Protein AF-A0A9N9QX89-F1 (afdb_monomer)

Radius of gyration: 41.99 Å; Cα contacts (8 Å, |Δi|>4): 579; chains: 1; bounding box: 88×33×179 Å

Foldseek 3Di:
DDDDDDDDDDPPPPPPPPPPPPPQDKDKPPPPDLVDAAEWEDALPDFWWRDKIFIDQFPAWPDKDKPDFPDDDQWDWDDDPRITTIGGDPCSNCCLVGDLDQWMKIKIWTQGHVGDITIYIYIYGHDWDQPWAKAWPPHLEFEFADADFAAFFRWRADPVRWTKIFDRINFFDAKDKDWPDDDQKDKDWDPPDPDPRMTTIIITTHHTRGFFPDKDKTKMKIWTDGDNPDDIHIDMGMYTYHYPPPDHDPPDFAWPDPDWDWDQDPVRDTHTPDDTATPVGDDPPDDDDDDDDPDPPPDD

Nearest PDB structures (foldseek):
  5tfm-assembly1_A  TM=6.405E-01  e=2.019E-09  Homo sapiens
  4zpm-assembly1_A  TM=5.886E-01  e=6.738E-09  Mus musculus
  5szp-assembly1_B  TM=5.553E-01  e=5.464E-09  Mus musculus
  5dzv-assembly1_B  TM=5.341E-01  e=7.508E-08  Mus musculus
  5i8d-assembly1_A  TM=6.002E-01  e=7.534E-07  Mus musculus

Organism: NCBI:txid40085

Solvent-accessible surface area (backbone atoms only — not comparable to full-atom values): 18356 Å² total; per-residue (Å²): 133,87,88,83,84,84,78,88,78,83,81,79,80,78,78,78,79,75,71,78,85,76,72,66,49,64,42,42,62,94,58,87,53,58,90,49,68,44,84,45,75,45,51,60,85,59,81,45,79,78,40,79,31,50,43,43,46,60,78,46,78,73,47,77,47,61,66,91,52,85,75,56,77,35,65,44,78,48,78,56,92,54,30,44,35,33,23,48,40,89,54,32,84,46,40,46,79,60,46,77,71,53,64,48,44,42,36,38,31,31,36,19,42,88,78,47,70,54,51,40,35,35,41,36,35,44,41,61,58,78,80,60,61,40,37,55,44,96,49,52,63,46,82,43,79,41,71,45,62,38,53,54,66,38,70,71,42,46,102,87,51,61,50,36,35,38,34,48,45,66,52,64,75,50,54,50,50,45,67,80,68,67,84,54,53,48,57,40,69,35,85,80,55,82,53,84,54,44,43,35,43,42,38,25,28,63,40,71,39,65,69,53,96,57,70,48,70,39,46,35,36,39,27,54,42,65,76,67,82,59,79,76,37,68,32,70,32,40,41,36,41,33,50,66,75,85,55,76,75,77,80,80,88,44,64,60,58,97,72,82,59,65,49,78,44,98,85,77,42,81,44,61,79,57,84,92,48,34,69,91,49,87,58,98,86,72,78,89,78,89,78,81,79,82,80,83,77,86,78,133

Mean predicted aligned error: 12.38 Å

pLDDT: mean 85.82, std 17.48, range [35.06, 98.5]

Structure (mmCIF, N/CA/C/O backbone):
data_AF-A0A9N9QX89-F1
#
_entry.id   AF-A0A9N9QX89-F1
#
loop_
_atom_site.group_PDB
_atom_site.id
_atom_site.type_symbol
_atom_site.label_atom_id
_atom_site.label_alt_id
_atom_site.label_comp_id
_atom_site.label_asym_id
_atom_site.label_entity_id
_atom_site.label_seq_id
_atom_site.pdbx_PDB_ins_code
_atom_site.Cartn_x
_atom_site.Cartn_y
_atom_site.Cartn_z
_atom_site.occupancy
_atom_site.B_iso_or_equiv
_atom_site.auth_seq_id
_atom_site.auth_comp_id
_atom_site.auth_asym_id
_atom_site.auth_atom_id
_atom_site.pdbx_PDB_model_num
ATOM 1 N N . MET A 1 1 ? 12.652 -7.980 -109.163 1.00 39.44 1 MET A N 1
ATOM 2 C CA . MET A 1 1 ? 14.025 -7.620 -108.746 1.00 39.44 1 MET A CA 1
ATOM 3 C C . MET A 1 1 ? 13.925 -6.625 -107.602 1.00 39.44 1 MET A C 1
ATOM 5 O O . MET A 1 1 ? 13.142 -5.703 -107.747 1.00 39.44 1 MET A O 1
ATOM 9 N N . MET A 1 2 ? 14.693 -6.854 -106.522 1.00 41.06 2 MET A N 1
ATOM 10 C CA . MET A 1 2 ? 14.933 -5.972 -105.355 1.00 41.06 2 MET A CA 1
ATOM 11 C C . MET A 1 2 ? 13.676 -5.550 -104.558 1.00 41.06 2 MET A C 1
ATOM 13 O O . MET A 1 2 ? 12.880 -4.762 -105.030 1.00 41.06 2 MET A O 1
ATOM 17 N N . GLY A 1 3 ? 13.382 -6.016 -103.342 1.00 43.06 3 GLY A N 1
ATOM 18 C CA . GLY A 1 3 ? 14.212 -6.656 -102.326 1.00 43.06 3 GLY A CA 1
ATOM 19 C C . GLY A 1 3 ? 14.793 -5.627 -101.357 1.00 43.06 3 GLY A C 1
ATOM 20 O O . GLY A 1 3 ? 15.982 -5.350 -101.443 1.00 43.06 3 GLY A O 1
ATOM 21 N N . THR A 1 4 ? 13.994 -5.122 -100.409 1.00 44.06 4 THR A N 1
ATOM 22 C CA . THR A 1 4 ? 14.533 -4.365 -99.267 1.00 44.06 4 THR A CA 1
ATOM 23 C C . THR A 1 4 ? 13.774 -4.707 -97.990 1.00 44.06 4 THR A C 1
ATOM 25 O O . THR A 1 4 ? 12.595 -4.408 -97.826 1.00 44.06 4 THR A O 1
ATOM 28 N N . ARG A 1 5 ? 14.483 -5.412 -97.106 1.00 44.19 5 ARG A N 1
ATOM 29 C CA . ARG A 1 5 ? 14.069 -5.820 -95.765 1.00 44.19 5 ARG A CA 1
ATOM 30 C C . ARG A 1 5 ? 14.279 -4.647 -94.806 1.00 44.19 5 ARG A C 1
ATOM 32 O O . ARG A 1 5 ? 15.412 -4.187 -94.689 1.00 44.19 5 ARG A O 1
ATOM 39 N N . TYR A 1 6 ? 13.255 -4.231 -94.067 1.00 45.16 6 TYR A N 1
ATOM 40 C CA . TYR A 1 6 ? 13.457 -3.404 -92.875 1.00 45.16 6 TYR A CA 1
ATOM 41 C C . TYR A 1 6 ? 13.674 -4.323 -91.675 1.00 45.16 6 TYR A C 1
ATOM 43 O O . TYR A 1 6 ? 12.802 -5.100 -91.289 1.00 45.16 6 TYR A O 1
ATOM 51 N N . LYS A 1 7 ? 14.902 -4.292 -91.153 1.00 44.22 7 LYS A N 1
ATOM 52 C CA . LYS A 1 7 ? 15.306 -5.012 -89.951 1.00 44.22 7 LYS A CA 1
ATOM 53 C C . LYS A 1 7 ? 14.760 -4.301 -88.715 1.00 44.22 7 LYS A C 1
ATOM 55 O O . LYS A 1 7 ? 14.901 -3.094 -88.559 1.00 44.22 7 LYS A O 1
ATOM 60 N N . CYS A 1 8 ? 14.196 -5.134 -87.854 1.00 46.03 8 CYS A N 1
ATOM 61 C CA . CYS A 1 8 ? 13.892 -4.918 -86.453 1.00 46.03 8 CYS A CA 1
ATOM 62 C C . CYS A 1 8 ? 15.098 -4.324 -85.700 1.00 46.03 8 CYS A C 1
ATOM 64 O O . CYS A 1 8 ? 16.198 -4.874 -85.780 1.00 46.03 8 CYS A O 1
ATOM 66 N N . LEU A 1 9 ? 14.881 -3.241 -84.953 1.00 39.06 9 LEU A N 1
ATOM 67 C CA . LEU A 1 9 ? 15.774 -2.802 -83.882 1.00 39.06 9 LEU A CA 1
ATOM 68 C C . LEU A 1 9 ? 14.902 -2.247 -82.749 1.00 39.06 9 LEU A C 1
ATOM 70 O O . LEU A 1 9 ? 14.649 -1.052 -82.645 1.00 39.06 9 LEU A O 1
ATOM 74 N N . VAL A 1 10 ? 14.351 -3.163 -81.952 1.00 42.22 10 VAL A N 1
ATOM 75 C CA . VAL A 1 10 ? 13.709 -2.840 -80.676 1.00 42.22 10 VAL A CA 1
ATOM 76 C C . VAL A 1 10 ? 14.828 -2.760 -79.646 1.00 42.22 10 VAL A C 1
ATOM 78 O O . VAL A 1 10 ? 15.330 -3.779 -79.176 1.00 42.22 10 VAL A O 1
ATOM 81 N N . THR A 1 11 ? 15.258 -1.544 -79.333 1.00 43.66 11 THR A N 1
ATOM 82 C CA . THR A 1 11 ? 16.169 -1.284 -78.219 1.00 43.66 11 THR A CA 1
ATOM 83 C C . THR A 1 11 ? 15.352 -1.348 -76.932 1.00 43.66 11 THR A C 1
ATOM 85 O O . THR A 1 11 ? 14.679 -0.389 -76.564 1.00 43.66 11 THR A O 1
ATOM 88 N N . VAL A 1 12 ? 15.366 -2.502 -76.263 1.00 44.09 12 VAL A N 1
ATOM 89 C CA . VAL A 1 12 ? 14.855 -2.641 -74.894 1.00 44.09 12 VAL A CA 1
ATOM 90 C C . VAL A 1 12 ? 15.854 -1.949 -73.971 1.00 44.09 12 VAL A C 1
ATOM 92 O O . VAL A 1 12 ? 16.925 -2.481 -73.687 1.00 44.09 12 VAL A O 1
ATOM 95 N N . PHE A 1 13 ? 15.528 -0.733 -73.539 1.00 42.47 13 PHE A N 1
ATOM 96 C CA . PHE A 1 13 ? 16.265 -0.041 -72.488 1.00 42.47 13 PHE A CA 1
ATOM 97 C C . PHE A 1 13 ? 15.816 -0.639 -71.149 1.00 42.47 13 PHE A C 1
ATOM 99 O O . PHE A 1 13 ? 14.784 -0.265 -70.594 1.00 42.47 13 PHE A O 1
ATOM 106 N N . LEU A 1 14 ? 16.551 -1.645 -70.674 1.00 43.59 14 LEU A N 1
ATOM 107 C CA . LEU A 1 14 ? 16.368 -2.222 -69.347 1.00 43.59 14 LEU A CA 1
ATOM 108 C C . LEU A 1 14 ? 16.909 -1.206 -68.328 1.00 43.59 14 LEU A C 1
ATOM 110 O O . LEU A 1 14 ? 18.103 -1.177 -68.036 1.00 43.59 14 LEU A O 1
ATOM 114 N N . ILE A 1 15 ? 16.045 -0.319 -67.832 1.00 43.53 15 ILE A N 1
ATOM 115 C CA . ILE A 1 15 ? 16.370 0.522 -66.677 1.00 43.53 15 ILE A CA 1
ATOM 116 C C . ILE A 1 15 ? 16.327 -0.398 -65.455 1.00 43.53 15 ILE A C 1
ATOM 118 O O . ILE A 1 15 ? 15.273 -0.628 -64.867 1.00 43.53 15 ILE A O 1
ATOM 122 N N . LEU A 1 16 ? 17.485 -0.954 -65.094 1.00 43.94 16 LEU A N 1
ATOM 123 C CA . LEU A 1 16 ? 17.744 -1.403 -63.731 1.00 43.94 16 LEU A CA 1
ATOM 124 C C . LEU A 1 16 ? 17.663 -0.162 -62.836 1.00 43.94 16 LEU A C 1
ATOM 126 O O . LEU A 1 16 ? 18.632 0.581 -62.691 1.00 43.94 16 LEU A O 1
ATOM 130 N N . LEU A 1 17 ? 16.486 0.075 -62.257 1.00 42.06 17 LEU A N 1
ATOM 131 C CA . LEU A 1 17 ? 16.335 0.898 -61.064 1.00 42.06 17 LEU A CA 1
ATOM 132 C C . LEU A 1 17 ? 16.988 0.135 -59.906 1.00 42.06 17 LEU A C 1
ATOM 134 O O . LEU A 1 17 ? 16.316 -0.476 -59.084 1.00 42.06 17 LEU A O 1
ATOM 138 N N . ALA A 1 18 ? 18.319 0.136 -59.865 1.00 46.38 18 ALA A N 1
ATOM 139 C CA . ALA A 1 18 ? 19.018 0.016 -58.601 1.00 46.38 18 ALA A CA 1
ATOM 140 C C . ALA A 1 18 ? 18.798 1.354 -57.893 1.00 46.38 18 ALA A C 1
ATOM 142 O O . ALA A 1 18 ? 19.543 2.310 -58.105 1.00 46.38 18 ALA A O 1
ATOM 143 N N . SER A 1 19 ? 17.711 1.458 -57.130 1.00 40.88 19 SER A N 1
ATOM 144 C CA . SER A 1 19 ? 17.608 2.476 -56.094 1.00 40.88 19 SER A CA 1
ATOM 145 C C . SER A 1 19 ? 18.788 2.247 -55.153 1.00 40.88 19 SER A C 1
ATOM 147 O O . SER A 1 19 ? 18.874 1.165 -54.568 1.00 40.88 19 SER A O 1
ATOM 149 N N . PRO A 1 20 ? 19.734 3.189 -55.021 1.00 45.22 20 PRO A N 1
ATOM 150 C CA . PRO A 1 20 ? 20.684 3.089 -53.940 1.00 45.22 20 PRO A CA 1
ATOM 151 C C . PRO A 1 20 ? 19.859 3.315 -52.672 1.00 45.22 20 PRO A C 1
ATOM 153 O O . PRO A 1 20 ? 19.409 4.432 -52.415 1.00 45.22 20 PRO A O 1
ATOM 156 N N . GLU A 1 21 ? 19.596 2.249 -51.915 1.00 43.56 21 GLU A N 1
ATOM 157 C CA . GLU A 1 21 ? 19.162 2.349 -50.521 1.00 43.56 21 GLU A CA 1
ATOM 158 C C . GLU A 1 21 ? 20.325 2.937 -49.727 1.00 43.56 21 GLU A C 1
ATOM 160 O O . GLU A 1 21 ? 21.073 2.271 -49.020 1.00 43.56 21 GLU A O 1
ATOM 165 N N . ILE A 1 22 ? 20.529 4.232 -49.916 1.00 45.59 22 ILE A N 1
ATOM 166 C CA . ILE A 1 22 ? 21.329 5.045 -49.034 1.00 45.59 22 ILE A CA 1
ATOM 167 C C . ILE A 1 22 ? 20.390 5.423 -47.893 1.00 45.59 22 ILE A C 1
ATOM 169 O O . ILE A 1 22 ? 19.822 6.512 -47.846 1.00 45.59 22 ILE A O 1
ATOM 173 N N . SER A 1 23 ? 20.174 4.470 -46.993 1.00 49.12 23 SER A N 1
ATOM 174 C CA . SER A 1 23 ? 19.685 4.798 -45.666 1.00 49.12 23 SER A CA 1
ATOM 175 C C . SER A 1 23 ? 20.878 5.289 -44.849 1.00 49.12 23 SER A C 1
ATOM 177 O O . SER A 1 23 ? 21.746 4.520 -44.446 1.00 49.12 23 SER A O 1
ATOM 179 N N . HIS A 1 24 ? 20.987 6.607 -44.688 1.00 60.00 24 HIS A N 1
ATOM 180 C CA . HIS A 1 24 ? 22.002 7.262 -43.849 1.00 60.00 24 HIS A CA 1
ATOM 181 C C . HIS A 1 24 ? 21.447 7.638 -42.462 1.00 60.00 24 HIS A C 1
ATOM 183 O O . HIS A 1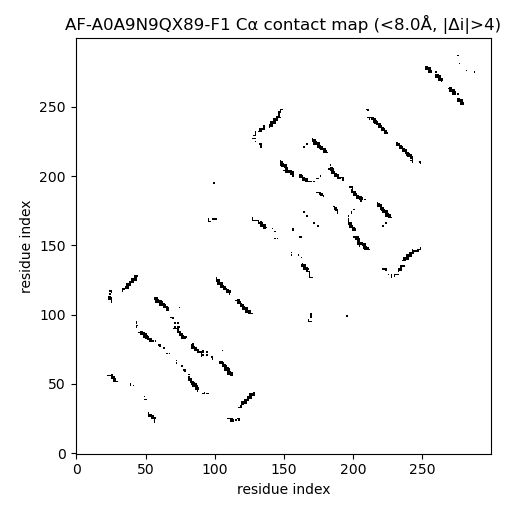 24 ? 21.923 8.579 -41.826 1.00 60.00 24 HIS A O 1
ATOM 189 N N . GLY A 1 25 ? 20.408 6.938 -42.001 1.00 78.88 25 GLY A N 1
ATOM 190 C CA . GLY A 1 25 ? 19.787 7.154 -40.695 1.00 78.88 25 GLY A CA 1
ATOM 191 C C . GLY A 1 25 ? 19.783 5.881 -39.860 1.00 78.88 25 GLY A C 1
ATOM 192 O O . GLY A 1 25 ? 19.844 4.785 -40.411 1.00 78.88 25 GLY A O 1
ATOM 193 N N . CYS A 1 26 ? 19.705 6.026 -38.534 1.00 91.44 26 CYS A N 1
ATOM 194 C CA . CYS A 1 26 ? 19.426 4.889 -37.663 1.00 91.44 26 CYS A CA 1
ATOM 195 C C . CYS A 1 26 ? 18.105 4.237 -38.087 1.00 91.44 26 CYS A C 1
ATOM 197 O O . CYS A 1 26 ? 17.102 4.924 -38.294 1.00 91.44 26 CYS A O 1
ATOM 199 N N . GLU A 1 27 ? 18.099 2.914 -38.146 1.00 94.31 27 GLU A N 1
ATOM 200 C CA . GLU A 1 27 ? 16.923 2.104 -38.424 1.00 94.31 27 GLU A CA 1
ATOM 201 C C . GLU A 1 27 ? 16.734 1.087 -37.301 1.00 94.31 27 GLU A C 1
ATOM 203 O O . GLU A 1 27 ? 17.688 0.499 -36.787 1.00 94.31 27 GLU A O 1
ATOM 208 N N . MET A 1 28 ? 15.481 0.901 -36.902 1.00 95.62 28 MET A N 1
ATOM 209 C CA . MET A 1 28 ? 15.090 -0.059 -35.884 1.00 95.62 28 MET A CA 1
ATOM 210 C C . MET A 1 28 ? 13.761 -0.680 -36.292 1.00 95.62 28 MET A C 1
ATOM 212 O O . MET A 1 28 ? 12.850 0.010 -36.752 1.00 95.62 28 MET A O 1
ATOM 216 N N . GLU A 1 29 ? 13.651 -1.991 -36.123 1.00 95.69 29 GLU A N 1
ATOM 217 C CA . GLU A 1 29 ? 12.441 -2.747 -36.416 1.00 95.69 29 GLU A CA 1
ATOM 218 C C . GLU A 1 29 ? 11.209 -2.144 -35.730 1.00 95.69 29 GLU A C 1
ATOM 220 O O . GLU A 1 29 ? 11.210 -1.869 -34.530 1.00 95.69 29 GLU A O 1
ATOM 225 N N . GLY A 1 30 ? 10.143 -1.936 -36.505 1.00 91.56 30 GLY A N 1
ATOM 226 C CA . GLY A 1 30 ? 8.894 -1.356 -36.010 1.00 91.56 30 GLY A CA 1
ATOM 227 C C . GLY A 1 30 ? 8.930 0.159 -35.773 1.00 91.56 30 GLY A C 1
ATOM 228 O O . GLY A 1 30 ? 7.884 0.736 -35.490 1.00 91.56 30 GLY A O 1
ATOM 229 N N . VAL A 1 31 ? 10.078 0.826 -35.944 1.00 92.88 31 VAL A N 1
ATOM 230 C CA . VAL A 1 31 ? 10.218 2.277 -35.753 1.00 92.88 31 VAL A CA 1
ATOM 231 C C . VAL A 1 31 ? 10.231 2.980 -37.104 1.00 92.88 31 VAL A C 1
ATOM 233 O O . VAL A 1 31 ? 11.238 3.019 -37.806 1.00 92.88 31 VAL A O 1
ATOM 236 N N . ILE A 1 32 ? 9.093 3.573 -37.461 1.00 85.69 32 ILE A N 1
ATOM 237 C CA . ILE A 1 32 ? 8.953 4.367 -38.694 1.00 85.69 32 ILE A CA 1
ATOM 238 C C . ILE A 1 32 ? 9.262 5.846 -38.419 1.00 85.69 32 ILE A C 1
ATOM 240 O O . ILE A 1 32 ? 9.846 6.539 -39.249 1.00 85.69 32 ILE A O 1
ATOM 244 N N . PHE A 1 33 ? 8.898 6.331 -37.229 1.00 87.06 33 PHE A N 1
ATOM 245 C CA . PHE A 1 33 ? 9.012 7.733 -36.842 1.00 87.06 33 PHE A CA 1
ATOM 246 C C . PHE A 1 33 ? 9.743 7.860 -35.507 1.00 87.06 33 PHE A C 1
ATOM 248 O O . PHE A 1 33 ? 9.155 7.699 -34.443 1.00 87.06 33 PHE A O 1
ATOM 255 N N . TRP A 1 34 ? 11.020 8.223 -35.571 1.00 89.00 34 TRP A N 1
ATOM 256 C CA . TRP A 1 34 ? 11.895 8.366 -34.403 1.00 89.00 34 TRP A CA 1
ATOM 257 C C . TRP A 1 34 ? 11.462 9.463 -33.419 1.00 89.00 34 TRP A C 1
ATOM 259 O O . TRP A 1 34 ? 11.910 9.489 -32.282 1.00 89.00 34 TRP A O 1
ATOM 269 N N . HIS A 1 35 ? 10.591 10.385 -33.836 1.00 84.81 35 HIS A N 1
ATOM 270 C CA . HIS A 1 35 ? 10.090 11.466 -32.978 1.00 84.81 35 HIS A CA 1
ATOM 271 C C . HIS A 1 35 ? 8.877 11.056 -32.133 1.00 84.81 35 HIS A C 1
ATOM 273 O O . HIS A 1 35 ? 8.476 11.816 -31.253 1.00 84.81 35 HIS A O 1
ATOM 279 N N . PHE A 1 36 ? 8.292 9.881 -32.390 1.00 89.94 36 PHE A N 1
ATOM 280 C CA . PHE A 1 36 ? 7.217 9.336 -31.571 1.00 89.94 36 PHE A CA 1
ATOM 281 C C . PHE A 1 36 ? 7.758 8.307 -30.592 1.00 89.94 36 PHE A C 1
ATOM 283 O O . PHE A 1 36 ? 8.624 7.491 -30.921 1.00 89.94 36 PHE A O 1
ATOM 290 N N . TRP A 1 37 ? 7.216 8.345 -29.381 1.00 93.06 37 TRP A N 1
ATOM 291 C CA . TRP A 1 37 ? 7.496 7.317 -28.401 1.00 93.06 37 TRP A CA 1
ATOM 292 C C . TRP A 1 37 ? 6.906 5.974 -28.840 1.00 93.06 37 TRP A C 1
ATOM 294 O O . TRP A 1 37 ? 6.018 5.902 -29.689 1.00 93.06 37 TRP A O 1
ATOM 304 N N . GLN A 1 38 ? 7.442 4.907 -28.265 1.00 96.25 38 GLN A N 1
ATOM 305 C CA . GLN A 1 38 ? 6.968 3.545 -28.443 1.00 96.25 38 GLN A CA 1
ATOM 306 C C . GLN A 1 38 ? 6.325 3.087 -27.138 1.00 96.25 38 GLN A C 1
ATOM 308 O O . GLN A 1 38 ? 6.982 3.109 -26.096 1.00 96.25 38 GLN A O 1
ATOM 313 N N . ASP A 1 39 ? 5.065 2.672 -27.198 1.00 96.19 39 ASP A N 1
ATOM 314 C CA . ASP A 1 39 ? 4.343 2.163 -26.035 1.00 96.19 39 ASP A CA 1
ATOM 315 C C . ASP A 1 39 ? 4.578 0.658 -25.874 1.00 96.19 39 ASP A C 1
ATOM 317 O O . ASP A 1 39 ? 4.468 -0.122 -26.825 1.00 96.19 39 ASP A O 1
ATOM 321 N N . VAL A 1 40 ? 4.908 0.248 -24.654 1.00 96.56 40 VAL A N 1
ATOM 322 C CA . VAL A 1 40 ? 5.081 -1.152 -24.257 1.00 96.56 40 VAL A CA 1
ATOM 323 C C . VAL A 1 40 ? 4.400 -1.343 -22.910 1.00 96.56 40 VAL A C 1
ATOM 325 O O . VAL A 1 40 ? 4.336 -0.412 -22.117 1.00 96.56 40 VAL A O 1
ATOM 328 N N . SER A 1 41 ? 3.883 -2.535 -22.634 1.00 97.62 41 SER A N 1
ATOM 329 C CA . SER A 1 41 ? 3.224 -2.830 -21.364 1.00 97.62 41 SER A CA 1
ATOM 330 C C . SER A 1 41 ? 3.752 -4.134 -20.782 1.00 97.62 41 SER A C 1
ATOM 332 O O . SER A 1 41 ? 3.955 -5.103 -21.516 1.00 97.62 41 SER A O 1
ATOM 334 N N . ILE A 1 42 ? 3.994 -4.132 -19.474 1.00 97.88 42 ILE A N 1
ATOM 335 C CA . ILE A 1 42 ? 4.432 -5.281 -18.678 1.00 97.88 42 ILE A CA 1
ATOM 336 C C . ILE A 1 42 ? 3.644 -5.321 -17.370 1.00 97.88 42 ILE A C 1
ATOM 338 O O . ILE A 1 42 ? 3.077 -4.309 -16.968 1.00 97.88 42 ILE A O 1
ATOM 342 N N . GLN A 1 43 ? 3.624 -6.477 -16.711 1.00 97.38 43 GLN A N 1
ATOM 343 C CA . GLN A 1 43 ? 3.188 -6.563 -15.316 1.00 97.38 43 GLN A CA 1
ATOM 344 C C . GLN A 1 43 ? 4.327 -6.091 -14.394 1.00 97.38 43 GLN A C 1
ATOM 346 O O . GLN A 1 43 ? 5.502 -6.232 -14.740 1.00 97.38 43 GLN A O 1
ATOM 351 N N . ASP A 1 44 ? 3.992 -5.551 -13.234 1.00 95.81 44 ASP A N 1
ATOM 352 C CA . ASP A 1 44 ? 4.884 -5.252 -12.100 1.00 95.81 44 ASP A CA 1
ATOM 353 C C . ASP A 1 44 ? 5.748 -6.441 -11.628 1.00 95.81 44 ASP A C 1
ATOM 355 O O . ASP A 1 44 ? 6.880 -6.250 -11.191 1.00 95.81 44 ASP A O 1
ATOM 359 N N . VAL A 1 45 ? 5.281 -7.675 -11.822 1.00 96.19 45 VAL A N 1
ATOM 360 C CA . VAL A 1 45 ? 6.019 -8.921 -11.539 1.00 96.19 45 VAL A CA 1
ATOM 361 C C . VAL A 1 45 ? 6.900 -9.401 -12.699 1.00 96.19 45 VAL A C 1
ATOM 363 O O . VAL A 1 45 ? 7.470 -10.492 -12.646 1.00 96.19 45 VAL A O 1
ATOM 366 N N . PHE A 1 46 ? 6.978 -8.653 -13.804 1.00 97.81 46 PHE A N 1
ATOM 367 C CA . PHE A 1 46 ? 7.651 -9.122 -15.014 1.00 97.81 46 PHE A CA 1
ATOM 368 C C . PHE A 1 46 ? 9.183 -9.145 -14.886 1.00 97.81 46 PHE A C 1
ATOM 370 O O . PHE A 1 46 ? 9.846 -8.119 -14.716 1.00 97.81 46 PHE A O 1
ATOM 377 N N . GLU A 1 47 ? 9.771 -10.318 -15.119 1.00 97.31 47 GLU A N 1
ATOM 378 C CA . GLU A 1 47 ? 11.219 -10.504 -15.196 1.00 97.31 47 GLU A CA 1
ATOM 379 C C . GLU A 1 47 ? 11.658 -10.872 -16.618 1.00 97.31 47 GLU A C 1
ATOM 381 O O . GLU A 1 47 ? 11.266 -11.905 -17.167 1.00 97.31 47 GLU A O 1
ATOM 386 N N . GLY A 1 48 ? 12.517 -10.044 -17.219 1.00 97.50 48 GLY A N 1
ATOM 387 C CA . GLY A 1 48 ? 13.166 -10.352 -18.488 1.00 97.50 48 GLY A CA 1
ATOM 388 C C . GLY A 1 48 ? 13.066 -9.249 -19.533 1.00 97.50 48 GLY A C 1
ATOM 389 O O . GLY A 1 48 ? 13.073 -8.057 -19.231 1.00 97.50 48 GLY A O 1
ATOM 390 N N . VAL A 1 49 ? 13.061 -9.660 -20.802 1.00 98.19 49 VAL A N 1
ATOM 391 C CA . VAL A 1 49 ? 13.185 -8.760 -21.954 1.00 98.19 49 VAL A CA 1
ATOM 392 C C . VAL A 1 49 ? 11.843 -8.117 -22.294 1.00 98.19 49 VAL A C 1
ATOM 394 O O . VAL A 1 49 ? 10.905 -8.801 -22.690 1.00 98.19 49 VAL A O 1
ATOM 397 N N . VAL A 1 50 ? 11.789 -6.791 -22.179 1.00 97.75 50 VAL A N 1
ATOM 398 C CA . VAL A 1 50 ? 10.617 -5.944 -22.449 1.00 97.75 50 VAL A CA 1
ATOM 399 C C . VAL A 1 50 ? 10.582 -5.509 -23.915 1.00 97.75 50 VAL A C 1
ATOM 401 O O . VAL A 1 50 ? 9.543 -5.547 -24.567 1.00 97.75 50 VAL A O 1
ATOM 404 N N . VAL A 1 51 ? 11.739 -5.122 -24.456 1.00 97.81 51 VAL A N 1
ATOM 405 C CA . VAL A 1 51 ? 11.911 -4.736 -25.861 1.00 97.81 51 VAL A CA 1
ATOM 406 C C . VAL A 1 51 ? 13.057 -5.535 -26.446 1.00 97.81 51 VAL A C 1
ATOM 408 O O . VAL A 1 51 ? 14.128 -5.605 -25.852 1.00 97.81 51 VAL A O 1
ATOM 411 N N . ASN A 1 52 ? 12.840 -6.101 -27.629 1.00 97.75 52 ASN A N 1
ATOM 412 C CA . ASN A 1 52 ? 13.882 -6.694 -28.454 1.00 97.75 52 ASN A CA 1
ATOM 413 C C . ASN A 1 52 ? 13.591 -6.351 -29.915 1.00 97.75 52 ASN A C 1
ATOM 415 O O . ASN A 1 52 ? 12.551 -6.755 -30.447 1.00 97.75 52 ASN A O 1
ATOM 419 N N . ARG A 1 53 ? 14.463 -5.551 -30.530 1.00 97.50 53 ARG A N 1
ATOM 420 C CA . ARG A 1 53 ? 14.297 -5.058 -31.902 1.00 97.50 53 ARG A CA 1
ATOM 421 C C . ARG A 1 53 ? 15.599 -5.163 -32.666 1.00 97.50 53 ARG A C 1
ATOM 423 O O . ARG A 1 53 ? 16.640 -4.746 -32.159 1.00 97.50 53 ARG A O 1
ATOM 430 N N . SER A 1 54 ? 15.524 -5.670 -33.891 1.00 97.50 54 SER A N 1
ATOM 431 C CA . SER A 1 54 ? 16.662 -5.615 -34.804 1.00 97.50 54 SER A CA 1
ATOM 432 C C . SER A 1 54 ? 16.964 -4.165 -35.213 1.00 97.50 54 SER A C 1
ATOM 434 O O . SER A 1 54 ? 16.069 -3.316 -35.264 1.00 97.50 54 SER A O 1
ATOM 436 N N . THR A 1 55 ? 18.238 -3.856 -35.449 1.00 96.38 55 THR A N 1
ATOM 437 C CA . THR A 1 55 ? 18.725 -2.521 -35.807 1.00 96.38 55 THR A CA 1
ATOM 438 C C . THR A 1 55 ? 19.646 -2.578 -37.021 1.00 96.38 55 THR A C 1
ATOM 440 O O . THR A 1 55 ? 20.428 -3.512 -37.199 1.00 96.38 55 THR A O 1
ATOM 443 N N . SER A 1 56 ? 19.575 -1.547 -37.856 1.00 95.19 56 SER A N 1
ATOM 444 C CA . SER A 1 56 ? 20.498 -1.297 -38.965 1.00 95.19 56 SER A CA 1
ATOM 445 C C . SER A 1 56 ? 20.995 0.141 -38.881 1.00 95.19 56 SER A C 1
ATOM 447 O O . SER A 1 56 ? 20.318 1.036 -38.378 1.00 95.19 56 SER A O 1
ATOM 449 N N . ASN A 1 57 ? 22.230 0.373 -39.326 1.00 94.00 57 ASN A N 1
ATOM 450 C CA . ASN A 1 57 ? 22.861 1.697 -39.308 1.00 94.00 57 ASN A CA 1
ATOM 451 C C . ASN A 1 57 ? 22.961 2.359 -37.915 1.00 94.00 57 ASN A C 1
ATOM 453 O O . ASN A 1 57 ? 23.173 3.568 -37.829 1.00 94.00 57 ASN A O 1
ATOM 457 N N . ILE A 1 58 ? 22.872 1.579 -36.830 1.00 95.06 58 ILE A N 1
ATOM 458 C CA . ILE A 1 58 ? 23.125 2.010 -35.449 1.00 95.06 58 ILE A CA 1
ATOM 459 C C . ILE A 1 58 ? 24.505 1.507 -35.022 1.00 95.06 58 ILE A C 1
ATOM 461 O O . ILE A 1 58 ? 24.746 0.305 -34.976 1.00 95.06 58 ILE A O 1
ATOM 465 N N . LEU A 1 59 ? 25.413 2.427 -34.697 1.00 93.88 59 LEU A N 1
ATOM 466 C CA . LEU A 1 59 ? 26.769 2.115 -34.230 1.00 93.88 59 LEU A CA 1
ATOM 467 C C . LEU A 1 59 ? 26.819 1.813 -32.728 1.00 93.88 59 LEU A C 1
ATOM 469 O O . LEU A 1 59 ? 27.748 1.164 -32.257 1.00 93.88 59 LEU A O 1
ATOM 473 N N . GLY A 1 60 ? 25.843 2.310 -31.971 1.00 94.56 60 GLY A N 1
ATOM 474 C CA . GLY A 1 60 ? 25.732 2.073 -30.539 1.00 94.56 60 GLY A CA 1
ATOM 475 C C . GLY A 1 60 ? 24.862 3.106 -29.836 1.00 94.56 60 GLY A C 1
ATOM 476 O O . GLY A 1 60 ? 24.350 4.050 -30.445 1.00 94.56 60 GLY A O 1
ATOM 477 N N . ILE A 1 61 ? 24.722 2.922 -28.527 1.00 97.31 61 ILE A N 1
ATOM 478 C CA . ILE A 1 61 ? 23.996 3.836 -27.649 1.00 97.31 61 ILE A CA 1
ATOM 479 C C . ILE A 1 61 ? 24.939 4.967 -27.227 1.00 97.31 61 ILE A C 1
ATOM 481 O O . ILE A 1 61 ? 26.010 4.720 -26.677 1.00 97.31 61 ILE A O 1
ATOM 485 N N . GLN A 1 62 ? 24.541 6.208 -27.491 1.00 96.56 62 GLN A N 1
ATOM 486 C CA . GLN A 1 62 ? 25.237 7.407 -27.030 1.00 96.56 62 GLN A CA 1
ATOM 487 C C . GLN A 1 62 ? 24.885 7.722 -25.573 1.00 96.56 62 GLN A C 1
ATOM 489 O O . GLN A 1 62 ? 25.763 8.047 -24.778 1.00 96.56 62 GLN A O 1
ATOM 494 N N . SER A 1 63 ? 23.598 7.655 -25.230 1.00 96.75 63 SER A N 1
ATOM 495 C CA . SER A 1 63 ? 23.105 7.920 -23.880 1.00 96.75 63 SER A CA 1
ATOM 496 C C . SER A 1 63 ? 21.763 7.242 -23.635 1.00 96.75 63 SER A C 1
ATOM 498 O O . SER A 1 63 ? 20.985 7.010 -24.563 1.00 96.75 63 SER A O 1
ATOM 500 N N . VAL A 1 64 ? 21.498 6.955 -22.363 1.00 96.44 64 VAL A N 1
ATOM 501 C CA . VAL A 1 64 ? 20.209 6.473 -21.867 1.00 96.44 64 VAL A CA 1
ATOM 502 C C . VAL A 1 64 ? 19.790 7.388 -20.731 1.00 96.44 64 VAL A C 1
ATOM 504 O O . VAL A 1 64 ? 20.548 7.591 -19.783 1.00 96.44 64 VAL A O 1
ATOM 507 N N . THR A 1 65 ? 18.575 7.906 -20.819 1.00 93.62 65 THR A N 1
ATOM 508 C CA . THR A 1 65 ? 17.927 8.666 -19.759 1.00 93.62 65 THR A CA 1
ATOM 509 C C . THR A 1 65 ? 16.658 7.930 -19.368 1.00 93.62 65 THR A C 1
ATOM 511 O O . THR A 1 65 ? 15.805 7.665 -20.212 1.00 93.62 65 THR A O 1
ATOM 514 N N . GLN A 1 66 ? 16.529 7.607 -18.087 1.00 91.38 66 GLN A N 1
ATOM 515 C CA . GLN A 1 66 ? 15.300 7.064 -17.515 1.00 91.38 66 GLN A CA 1
ATOM 516 C C . GLN A 1 66 ? 14.686 8.112 -16.590 1.00 91.38 66 GLN A C 1
ATOM 518 O O . GLN A 1 66 ? 15.420 8.935 -16.034 1.00 91.38 66 GLN A O 1
ATOM 523 N N . THR A 1 67 ? 13.361 8.115 -16.440 1.00 78.50 67 THR A N 1
ATOM 524 C CA . THR A 1 67 ? 12.705 8.993 -15.459 1.00 78.50 67 THR A CA 1
ATOM 525 C C . THR A 1 67 ? 13.338 8.779 -14.084 1.00 78.50 67 THR A C 1
ATOM 527 O O . THR A 1 67 ? 13.542 7.639 -13.672 1.00 78.50 67 THR A O 1
ATOM 530 N N . LEU A 1 68 ? 13.676 9.873 -13.394 1.00 62.41 68 LEU A N 1
ATOM 531 C CA . LEU A 1 68 ? 14.239 9.839 -12.044 1.00 62.41 68 LEU A CA 1
ATOM 532 C C . LEU A 1 68 ? 13.177 9.331 -11.067 1.00 62.41 68 LEU A C 1
ATOM 534 O O . LEU A 1 68 ? 12.347 10.085 -10.572 1.00 62.41 68 LEU A O 1
ATOM 538 N N . THR A 1 69 ? 13.206 8.030 -10.856 1.00 66.62 69 THR A N 1
ATOM 539 C CA . THR A 1 69 ? 12.460 7.293 -9.840 1.00 66.62 69 THR A CA 1
ATOM 540 C C . THR A 1 69 ? 13.197 7.346 -8.499 1.00 66.62 69 THR A C 1
ATOM 542 O O . THR A 1 69 ? 14.419 7.516 -8.485 1.00 66.62 69 THR A O 1
ATOM 545 N N . ASN A 1 70 ? 12.493 7.169 -7.382 1.00 80.62 70 ASN A N 1
ATOM 546 C CA . ASN A 1 70 ? 13.051 7.228 -6.027 1.00 80.62 70 ASN A CA 1
ATOM 547 C C . ASN A 1 70 ? 14.250 6.284 -5.826 1.00 80.62 70 ASN A C 1
ATOM 549 O O . ASN A 1 70 ? 15.204 6.659 -5.139 1.00 80.62 70 ASN A O 1
ATOM 553 N N . ARG A 1 71 ? 14.228 5.077 -6.418 1.00 85.62 71 ARG A N 1
ATOM 554 C CA . ARG A 1 71 ? 15.327 4.090 -6.285 1.00 85.62 71 ARG A CA 1
ATOM 555 C C . ARG A 1 71 ? 15.808 3.403 -7.567 1.00 85.62 71 ARG A C 1
ATOM 557 O O . ARG A 1 71 ? 16.659 2.516 -7.485 1.00 85.62 71 ARG A O 1
ATOM 564 N N . GLY A 1 72 ? 15.308 3.793 -8.736 1.00 85.06 72 GLY A N 1
ATOM 565 C CA . GLY A 1 72 ? 15.772 3.235 -10.010 1.00 85.06 72 GLY A CA 1
ATOM 566 C C . GLY A 1 72 ? 17.235 3.577 -10.363 1.00 85.06 72 GLY A C 1
ATOM 567 O O . GLY A 1 72 ? 17.951 4.215 -9.588 1.00 85.06 72 GLY A O 1
ATOM 568 N N . PRO A 1 73 ? 17.709 3.171 -11.553 1.00 93.19 73 PRO A N 1
ATOM 569 C CA . PRO A 1 73 ? 16.926 2.664 -12.679 1.00 93.19 73 PRO A CA 1
ATOM 570 C C . PRO A 1 73 ? 16.428 1.231 -12.477 1.00 93.19 73 PRO A C 1
ATOM 572 O O . PRO A 1 73 ? 17.080 0.416 -11.827 1.00 93.19 73 PRO A O 1
ATOM 575 N N . TYR A 1 74 ? 15.300 0.918 -13.111 1.00 95.12 74 TYR A N 1
ATOM 576 C CA . TYR A 1 74 ? 14.685 -0.415 -13.084 1.00 95.12 74 TYR A CA 1
ATOM 577 C C . TYR A 1 74 ? 14.835 -1.189 -14.393 1.00 95.12 74 TYR A C 1
ATOM 579 O O . TYR A 1 74 ? 14.631 -2.402 -14.438 1.00 95.12 74 TYR A O 1
ATOM 587 N N . MET A 1 75 ? 15.215 -0.481 -15.457 1.00 96.44 75 MET A N 1
ATOM 588 C CA . MET A 1 75 ? 15.473 -1.067 -16.761 1.00 96.44 75 MET A CA 1
ATOM 589 C C . MET A 1 75 ? 16.962 -1.063 -17.061 1.00 96.44 75 MET A C 1
ATOM 591 O O . MET A 1 75 ? 17.674 -0.087 -16.815 1.00 96.44 75 MET A O 1
ATOM 595 N N . GLU A 1 76 ? 17.425 -2.149 -17.653 1.00 96.75 76 GLU A N 1
ATOM 596 C CA . GLU A 1 76 ? 18.714 -2.238 -18.312 1.00 96.75 76 GLU A CA 1
ATOM 597 C C . GLU A 1 76 ? 18.511 -2.086 -19.820 1.00 96.75 76 GLU A C 1
ATOM 599 O O . GLU A 1 76 ? 17.618 -2.701 -20.409 1.00 96.75 76 GLU A O 1
ATOM 604 N N . VAL A 1 77 ? 19.343 -1.255 -20.444 1.00 97.81 77 VAL A N 1
ATOM 605 C CA . VAL A 1 77 ? 19.289 -0.965 -21.879 1.00 97.81 77 VAL A CA 1
ATOM 606 C C . VAL A 1 77 ? 20.603 -1.392 -22.510 1.00 97.81 77 VAL A C 1
ATOM 608 O O . VAL A 1 77 ? 21.670 -0.943 -22.092 1.00 97.81 77 VAL A O 1
ATOM 611 N N . LEU A 1 78 ? 20.522 -2.259 -23.516 1.00 97.44 78 LEU A N 1
ATOM 612 C CA . LEU A 1 78 ? 21.667 -2.918 -24.130 1.00 97.44 78 LEU A CA 1
ATOM 613 C C . LEU A 1 78 ? 21.601 -2.824 -25.656 1.00 97.44 78 LEU A C 1
ATOM 615 O O . LEU A 1 78 ? 20.529 -2.841 -26.262 1.00 97.44 78 LEU A O 1
ATOM 619 N N . MET A 1 79 ? 22.780 -2.785 -26.272 1.00 95.88 79 MET A N 1
ATOM 620 C CA . MET A 1 79 ? 22.981 -3.079 -27.690 1.00 95.88 79 MET A CA 1
ATOM 621 C C . MET A 1 79 ? 23.831 -4.344 -27.774 1.00 95.88 79 MET A C 1
ATOM 623 O O . MET A 1 79 ? 24.985 -4.328 -27.347 1.00 95.88 79 MET A O 1
ATOM 627 N N . LEU A 1 80 ? 23.254 -5.430 -28.287 1.00 94.06 80 LEU A N 1
ATOM 628 C CA . LEU A 1 80 ? 23.949 -6.697 -28.516 1.00 94.06 80 LEU A CA 1
ATOM 629 C C . LEU A 1 80 ? 23.909 -7.000 -30.011 1.00 94.06 80 LEU A C 1
ATOM 631 O O . LEU A 1 80 ? 22.835 -7.195 -30.576 1.00 94.06 80 LEU A O 1
ATOM 635 N N . ASP A 1 81 ? 25.077 -7.009 -30.650 1.00 90.50 81 ASP A N 1
ATOM 636 C CA . ASP A 1 81 ? 25.215 -7.127 -32.103 1.00 90.50 81 ASP A CA 1
ATOM 637 C C . ASP A 1 81 ? 24.330 -6.102 -32.843 1.00 90.50 81 ASP A C 1
ATOM 639 O O . ASP A 1 81 ? 24.528 -4.894 -32.715 1.00 90.50 81 ASP A O 1
ATOM 643 N N . SER A 1 82 ? 23.337 -6.577 -33.594 1.00 93.88 82 SER A N 1
ATOM 644 C CA . SER A 1 82 ? 22.352 -5.766 -34.318 1.00 93.88 82 SER A CA 1
ATOM 645 C C . SER A 1 82 ? 20.982 -5.773 -33.634 1.00 93.88 82 SER A C 1
ATOM 647 O O . SER A 1 82 ? 19.960 -5.716 -34.311 1.00 93.88 82 SER A O 1
ATOM 649 N N . PHE A 1 83 ? 20.941 -5.886 -32.302 1.00 97.62 83 PHE A N 1
ATOM 650 C CA . PHE A 1 83 ? 19.709 -5.860 -31.514 1.00 97.62 83 PHE A CA 1
ATOM 651 C C . PHE A 1 83 ? 19.760 -4.814 -30.404 1.00 97.62 83 PHE A C 1
ATOM 653 O O . PHE A 1 83 ? 20.685 -4.777 -29.590 1.00 97.62 83 PHE A O 1
ATOM 660 N N . PHE A 1 84 ? 18.711 -3.997 -30.349 1.00 97.94 84 PHE A N 1
ATOM 661 C CA . PHE A 1 84 ? 18.413 -3.115 -29.232 1.00 97.94 84 PHE A CA 1
ATOM 662 C C . PHE A 1 84 ? 17.492 -3.830 -28.245 1.00 97.94 84 PHE A C 1
ATOM 664 O O . PHE A 1 84 ? 16.429 -4.332 -28.626 1.00 97.94 84 PHE A O 1
ATOM 671 N N . ILE A 1 85 ? 17.909 -3.870 -26.981 1.00 98.38 85 ILE A N 1
ATOM 672 C CA . ILE A 1 85 ? 17.236 -4.627 -25.931 1.00 98.38 85 ILE A CA 1
ATOM 673 C C . ILE A 1 85 ? 16.971 -3.722 -24.729 1.00 98.38 85 ILE A C 1
ATOM 675 O O . ILE A 1 85 ? 17.879 -3.059 -24.231 1.00 98.38 85 ILE A O 1
ATOM 679 N N . ILE A 1 86 ? 15.735 -3.748 -24.232 1.00 98.38 86 ILE A N 1
ATOM 680 C CA . ILE A 1 86 ? 15.370 -3.235 -22.906 1.00 98.38 86 ILE A CA 1
ATOM 681 C C . ILE A 1 86 ? 14.880 -4.421 -22.087 1.00 98.38 86 ILE A C 1
ATOM 683 O O . ILE A 1 86 ? 14.029 -5.180 -22.555 1.00 98.38 86 ILE A O 1
ATOM 687 N N . ARG A 1 87 ? 15.396 -4.590 -20.872 1.00 98.25 87 ARG A N 1
ATOM 688 C CA . ARG A 1 87 ? 14.964 -5.642 -19.945 1.00 98.25 87 ARG A CA 1
ATOM 689 C C . ARG A 1 87 ? 14.866 -5.121 -18.519 1.00 98.25 87 ARG A C 1
ATOM 691 O O . ARG A 1 87 ? 15.551 -4.157 -18.182 1.00 98.25 87 ARG A O 1
ATOM 698 N N . THR A 1 88 ? 14.050 -5.759 -17.690 1.00 97.81 88 THR A N 1
ATOM 699 C CA . THR A 1 88 ? 14.030 -5.468 -16.254 1.00 97.81 88 THR A CA 1
ATOM 700 C C . THR A 1 88 ? 15.351 -5.901 -15.612 1.00 97.81 88 THR A C 1
ATOM 702 O O . THR A 1 88 ? 15.992 -6.859 -16.057 1.00 97.81 88 THR A O 1
ATOM 705 N N . ASN A 1 89 ? 15.807 -5.146 -14.612 1.00 96.12 89 ASN A N 1
ATOM 706 C CA . ASN A 1 89 ? 16.997 -5.461 -13.819 1.00 96.12 89 ASN A CA 1
ATOM 707 C C . ASN A 1 89 ? 16.606 -5.940 -12.408 1.00 96.12 89 ASN A C 1
ATOM 709 O O . ASN A 1 89 ? 15.430 -5.959 -12.048 1.00 96.12 89 ASN A O 1
ATOM 713 N N . GLU A 1 90 ? 17.592 -6.287 -11.576 1.00 95.50 90 GLU A N 1
ATOM 714 C CA . GLU A 1 90 ? 17.339 -6.781 -10.213 1.00 95.50 90 GLU A CA 1
ATOM 715 C C . GLU A 1 90 ? 16.620 -5.781 -9.293 1.00 95.50 90 GLU A C 1
ATOM 717 O O . GLU A 1 90 ? 16.052 -6.194 -8.283 1.00 95.50 90 GLU A O 1
ATOM 722 N N . SER A 1 91 ? 16.641 -4.483 -9.609 1.00 94.88 91 SER A N 1
ATOM 723 C CA . SER A 1 91 ? 15.945 -3.455 -8.832 1.00 94.88 91 SER A CA 1
ATOM 724 C C . SER A 1 91 ? 14.446 -3.415 -9.127 1.00 94.88 91 SER A C 1
ATOM 726 O O . SER A 1 91 ? 13.701 -2.909 -8.291 1.00 94.88 91 SER A O 1
ATOM 728 N N . PHE A 1 92 ? 13.985 -3.917 -10.284 1.00 95.88 92 PHE A N 1
ATOM 729 C CA . PHE A 1 92 ? 12.569 -3.847 -10.685 1.00 95.88 92 PHE A CA 1
ATOM 730 C C . PHE A 1 92 ? 11.643 -4.586 -9.713 1.00 95.88 92 PHE A C 1
ATOM 732 O O . PHE A 1 92 ? 10.549 -4.110 -9.451 1.00 95.88 92 PHE A O 1
ATOM 739 N N . LYS A 1 93 ? 12.124 -5.645 -9.051 1.00 95.00 93 LYS A N 1
ATOM 740 C CA . LYS A 1 93 ? 11.385 -6.338 -7.977 1.00 95.00 93 LYS A CA 1
ATOM 741 C C . LYS A 1 93 ? 11.030 -5.455 -6.770 1.00 95.00 93 LYS A C 1
ATOM 743 O O . LYS A 1 93 ? 10.286 -5.875 -5.897 1.00 95.00 93 LYS A O 1
ATOM 748 N N . TYR A 1 94 ? 11.625 -4.266 -6.672 1.00 94.81 94 TYR A N 1
ATOM 749 C CA . TYR A 1 94 ? 11.326 -3.271 -5.645 1.00 94.81 94 TYR A CA 1
ATOM 750 C C . TYR A 1 94 ? 10.608 -2.043 -6.215 1.00 94.81 94 TYR A C 1
ATOM 752 O O . TYR A 1 94 ? 10.578 -1.000 -5.562 1.00 94.81 94 TYR A O 1
ATOM 760 N N . TYR A 1 95 ? 10.094 -2.117 -7.444 1.00 95.50 95 TYR A N 1
ATOM 761 C CA . TYR A 1 95 ? 9.400 -1.000 -8.076 1.00 95.50 95 TYR A CA 1
ATOM 762 C C . TYR A 1 95 ? 8.219 -0.546 -7.218 1.00 95.50 95 TYR A C 1
ATOM 764 O O . TYR A 1 95 ? 8.158 0.613 -6.821 1.00 95.50 95 TYR A O 1
ATOM 772 N N . GLU A 1 96 ? 7.356 -1.480 -6.833 1.00 95.50 96 GLU A N 1
ATOM 773 C CA . GLU A 1 96 ? 6.175 -1.226 -6.007 1.00 95.50 96 GLU A CA 1
ATOM 774 C C . GLU A 1 96 ? 6.526 -0.707 -4.606 1.00 95.50 96 GLU A C 1
ATOM 776 O O . GLU A 1 96 ? 5.851 0.151 -4.051 1.00 95.50 96 GLU A O 1
ATOM 781 N N . GLU A 1 97 ? 7.649 -1.134 -4.037 1.00 95.50 97 GLU A N 1
ATOM 782 C CA . GLU A 1 97 ? 8.078 -0.656 -2.721 1.00 95.50 97 GLU A CA 1
ATOM 783 C C . GLU A 1 97 ? 8.409 0.850 -2.722 1.00 95.50 97 GLU A C 1
ATOM 785 O O . GLU A 1 97 ? 8.195 1.534 -1.717 1.00 95.50 97 GLU A O 1
ATOM 790 N N . TYR A 1 98 ? 8.935 1.375 -3.834 1.00 94.56 98 TYR A N 1
ATOM 791 C CA . TYR A 1 98 ? 9.506 2.724 -3.888 1.00 94.56 98 TYR A CA 1
ATOM 792 C C . TYR A 1 98 ? 8.779 3.691 -4.819 1.00 94.56 98 TYR A C 1
ATOM 794 O O . TYR A 1 98 ? 8.920 4.901 -4.643 1.00 94.56 98 TYR A O 1
ATOM 802 N N . GLU A 1 99 ? 8.006 3.205 -5.782 1.00 94.38 99 GLU A N 1
ATOM 803 C CA . GLU A 1 99 ? 7.352 4.024 -6.798 1.00 94.38 99 GLU A CA 1
ATOM 804 C C . GLU A 1 99 ? 5.828 3.996 -6.669 1.00 94.38 99 GLU A C 1
ATOM 806 O O . GLU A 1 99 ? 5.228 3.063 -6.137 1.00 94.38 99 GLU A O 1
ATOM 811 N N . THR A 1 100 ? 5.195 5.048 -7.185 1.00 93.69 100 THR A N 1
ATOM 812 C CA . THR A 1 100 ? 3.733 5.173 -7.334 1.00 93.69 100 THR A CA 1
ATOM 813 C C . THR A 1 100 ? 3.317 5.409 -8.787 1.00 93.69 100 THR A C 1
ATOM 815 O O . THR A 1 100 ? 2.139 5.578 -9.086 1.00 93.69 100 THR A O 1
ATOM 818 N N . SER A 1 101 ? 4.286 5.481 -9.703 1.00 93.50 101 SER A N 1
ATOM 819 C CA . SER A 1 101 ? 4.028 5.663 -11.129 1.00 93.50 101 SER A CA 1
ATOM 820 C C . SER A 1 101 ? 3.596 4.339 -11.755 1.00 93.50 101 SER A C 1
ATOM 822 O O . SER A 1 101 ? 4.116 3.291 -11.403 1.00 93.50 101 SER A O 1
ATOM 824 N N . HIS A 1 102 ? 2.714 4.398 -12.750 1.00 94.06 102 HIS A N 1
ATOM 825 C CA . HIS A 1 102 ? 2.384 3.255 -13.614 1.00 94.06 102 HIS A CA 1
ATOM 826 C C . HIS A 1 102 ? 3.189 3.270 -14.918 1.00 94.06 102 HIS A C 1
ATOM 828 O O . HIS A 1 102 ? 2.843 2.599 -15.888 1.00 94.06 102 HIS A O 1
ATOM 834 N N . GLN A 1 103 ? 4.210 4.123 -15.010 1.00 94.25 103 GLN A N 1
ATOM 835 C CA . GLN A 1 103 ? 4.982 4.320 -16.230 1.00 94.25 103 GLN A CA 1
ATOM 836 C C . GLN A 1 103 ? 6.467 4.504 -15.937 1.00 94.25 103 GLN A C 1
ATOM 838 O O . GLN A 1 103 ? 6.862 5.268 -15.050 1.00 94.25 103 GLN A O 1
ATOM 843 N N . ILE A 1 104 ? 7.286 3.858 -16.764 1.00 95.25 104 ILE A N 1
ATOM 844 C CA . ILE A 1 104 ? 8.731 4.051 -16.851 1.00 95.25 104 ILE A CA 1
ATOM 845 C C . ILE A 1 104 ? 9.037 4.582 -18.252 1.00 95.25 104 ILE A C 1
ATOM 847 O O . ILE A 1 104 ? 8.746 3.922 -19.247 1.00 95.25 104 ILE A O 1
ATOM 851 N N . SER A 1 105 ? 9.638 5.770 -18.346 1.00 95.56 105 SER A N 1
ATOM 852 C CA . SER A 1 105 ? 10.108 6.309 -19.626 1.00 95.56 105 SER A CA 1
ATOM 853 C C . SER A 1 105 ? 11.596 6.032 -19.792 1.00 95.56 105 SER A C 1
ATOM 855 O O . SER A 1 105 ? 12.394 6.386 -18.924 1.00 95.56 105 SER A O 1
ATOM 857 N N . VAL A 1 106 ? 11.973 5.449 -20.929 1.00 96.69 106 VAL A N 1
ATOM 858 C CA . VAL A 1 106 ? 13.357 5.158 -21.317 1.00 96.69 106 VAL A CA 1
ATOM 859 C C . VAL A 1 106 ? 13.662 5.887 -22.622 1.00 96.69 106 VAL A C 1
ATOM 861 O O . VAL A 1 106 ? 13.269 5.449 -23.701 1.00 96.69 106 VAL A O 1
ATOM 864 N N . ALA A 1 107 ? 14.367 7.010 -22.537 1.00 96.38 107 ALA A N 1
ATOM 865 C CA . ALA A 1 107 ? 14.833 7.766 -23.692 1.00 96.38 107 ALA A CA 1
ATOM 866 C C . ALA A 1 107 ? 16.269 7.359 -24.034 1.00 96.38 107 ALA A C 1
ATOM 868 O O . ALA A 1 107 ? 17.178 7.513 -23.220 1.00 96.38 107 ALA A O 1
ATOM 869 N N . THR A 1 108 ? 16.482 6.849 -25.243 1.00 97.12 108 THR A N 1
ATOM 870 C CA . THR A 1 108 ? 17.800 6.418 -25.720 1.00 97.12 108 THR A CA 1
ATOM 871 C C . THR A 1 108 ? 18.215 7.263 -26.910 1.00 97.12 108 THR A C 1
ATOM 873 O O . THR A 1 108 ? 17.437 7.440 -27.845 1.00 97.12 108 THR A O 1
ATOM 876 N N . THR A 1 109 ? 19.444 7.775 -26.891 1.00 96.94 109 THR A N 1
ATOM 877 C CA . THR A 1 109 ? 20.056 8.430 -28.052 1.00 96.94 109 THR A CA 1
ATOM 878 C C . THR A 1 109 ? 21.087 7.501 -28.666 1.00 96.94 109 THR A C 1
ATOM 880 O O . THR A 1 109 ? 21.916 6.928 -27.960 1.00 96.94 109 THR A O 1
ATOM 883 N N . PHE A 1 110 ? 21.034 7.352 -29.983 1.00 96.56 110 PHE A N 1
ATOM 884 C CA . PHE A 1 110 ? 21.843 6.432 -30.766 1.00 96.56 110 PHE A CA 1
ATOM 885 C C . PHE A 1 110 ? 22.818 7.198 -31.653 1.00 96.56 110 PHE A C 1
ATOM 887 O O . PHE A 1 110 ? 22.462 8.225 -32.231 1.00 96.56 110 PHE A O 1
ATOM 894 N N . ASN A 1 111 ? 24.027 6.658 -31.803 1.00 95.44 111 ASN A N 1
ATOM 895 C CA . ASN A 1 111 ? 24.964 7.092 -32.834 1.00 95.44 111 ASN A CA 1
ATOM 896 C C . ASN A 1 111 ? 24.674 6.308 -34.116 1.00 95.44 111 ASN A C 1
ATOM 898 O O . ASN A 1 111 ? 24.727 5.076 -34.101 1.00 95.44 111 ASN A O 1
ATOM 902 N N . CYS A 1 112 ? 24.397 7.000 -35.218 1.00 94.12 112 CYS A N 1
ATOM 903 C CA . CYS A 1 112 ? 24.074 6.370 -36.493 1.00 94.12 112 CYS A CA 1
ATOM 904 C C . CYS A 1 112 ? 25.281 6.352 -37.443 1.00 94.12 112 CYS A C 1
ATOM 906 O O . CYS A 1 112 ? 26.198 7.180 -37.363 1.00 94.12 112 CYS A O 1
ATOM 908 N N . VAL A 1 113 ? 25.265 5.426 -38.401 1.00 93.25 113 VAL A N 1
ATOM 909 C CA . VAL A 1 113 ? 26.189 5.448 -39.542 1.00 93.25 113 VAL A CA 1
ATOM 910 C C . VAL A 1 113 ? 26.006 6.766 -40.303 1.00 93.25 113 VAL A C 1
ATOM 912 O O . VAL A 1 113 ? 24.887 7.191 -40.565 1.00 93.25 113 VAL A O 1
ATOM 915 N N . GLY A 1 114 ? 27.112 7.425 -40.657 1.00 88.00 114 GLY A N 1
ATOM 916 C CA . GLY A 1 114 ? 27.086 8.752 -41.288 1.00 88.00 114 GLY A CA 1
ATOM 917 C C . GLY A 1 114 ? 27.222 9.925 -40.309 1.00 88.00 114 GLY A C 1
ATOM 918 O O . GLY A 1 114 ? 27.277 11.069 -40.751 1.00 88.00 114 GLY A O 1
ATOM 919 N N . GLY A 1 115 ? 27.343 9.657 -39.002 1.00 88.31 115 GLY A N 1
ATOM 920 C CA . GLY A 1 115 ? 27.670 10.661 -37.982 1.00 88.31 115 GLY A CA 1
ATOM 921 C C . GLY A 1 115 ? 26.474 11.450 -37.443 1.00 88.31 115 GLY A C 1
ATOM 922 O O . GLY A 1 115 ? 26.669 12.390 -36.675 1.00 88.31 115 GLY A O 1
ATOM 923 N N . SER A 1 116 ? 25.252 11.081 -37.831 1.00 91.31 116 SER A N 1
ATOM 924 C CA . SER A 1 116 ? 24.016 11.602 -37.246 1.00 91.31 116 SER A CA 1
ATOM 925 C C . SER A 1 116 ? 23.699 10.925 -35.908 1.00 91.31 116 SER A C 1
ATOM 927 O O . SER A 1 116 ? 24.243 9.868 -35.574 1.00 91.31 116 SER A O 1
ATOM 929 N N . THR A 1 117 ? 22.802 11.540 -35.140 1.00 93.81 117 THR A N 1
ATOM 930 C CA . THR A 1 117 ? 22.219 10.948 -33.935 1.00 93.81 117 THR A CA 1
ATOM 931 C C . THR A 1 117 ? 20.702 10.949 -34.044 1.00 93.81 117 THR A C 1
ATOM 933 O O . THR A 1 117 ? 20.116 11.895 -34.569 1.00 93.81 117 THR A O 1
ATOM 936 N N . ASN A 1 118 ? 20.072 9.892 -33.536 1.00 93.62 118 ASN A N 1
ATOM 937 C CA . ASN A 1 118 ? 18.621 9.801 -33.405 1.00 93.62 118 ASN A CA 1
ATOM 938 C C . ASN A 1 118 ? 18.273 9.432 -31.966 1.00 93.62 118 ASN A C 1
ATOM 940 O O . ASN A 1 118 ? 18.939 8.594 -31.361 1.00 93.62 118 ASN A O 1
ATOM 944 N N . SER A 1 119 ? 17.216 10.031 -31.427 1.00 94.38 119 SER A N 1
ATOM 945 C CA . SER A 1 119 ? 16.679 9.675 -30.114 1.00 94.38 119 SER A CA 1
ATOM 946 C C . SER A 1 119 ? 15.350 8.953 -30.280 1.00 94.38 119 SER A C 1
ATOM 948 O O . SER A 1 119 ? 14.588 9.284 -31.183 1.00 94.38 119 SER A O 1
ATOM 950 N N . LEU A 1 120 ? 15.080 7.983 -29.410 1.00 96.00 120 LEU A N 1
ATOM 951 C CA . LEU A 1 120 ? 13.808 7.273 -29.327 1.00 96.00 120 LEU A CA 1
ATOM 952 C C . LEU A 1 120 ? 13.421 7.103 -27.860 1.00 96.00 120 LEU A C 1
ATOM 954 O O . LEU A 1 120 ? 14.265 6.757 -27.030 1.00 96.00 120 LEU A O 1
ATOM 958 N N . THR A 1 121 ? 12.146 7.314 -27.557 1.00 96.88 121 THR A N 1
ATOM 959 C CA . THR A 1 121 ? 11.598 7.132 -26.211 1.00 96.88 121 THR A CA 1
ATOM 960 C C . THR A 1 121 ? 10.698 5.910 -26.178 1.00 96.88 121 THR A C 1
ATOM 962 O O . THR A 1 121 ? 9.825 5.766 -27.026 1.00 96.88 121 THR A O 1
ATOM 965 N N . PHE A 1 122 ? 10.876 5.057 -25.178 1.00 97.06 122 PHE A N 1
ATOM 966 C CA . PHE A 1 122 ? 9.946 3.984 -24.845 1.00 97.06 122 PHE A CA 1
ATOM 967 C C . PHE A 1 122 ? 9.168 4.382 -23.596 1.00 97.06 122 PHE A C 1
ATOM 969 O O . PHE A 1 122 ? 9.782 4.716 -22.583 1.00 97.06 122 PHE A O 1
ATOM 976 N N . ILE A 1 123 ? 7.839 4.351 -23.671 1.00 96.81 123 ILE A N 1
ATOM 977 C CA . ILE A 1 123 ? 6.954 4.481 -22.514 1.00 96.81 123 ILE A CA 1
ATOM 978 C C . ILE A 1 123 ? 6.507 3.072 -22.151 1.00 96.81 123 ILE A C 1
ATOM 980 O O . ILE A 1 123 ? 5.797 2.413 -22.906 1.00 96.81 123 ILE A O 1
ATOM 984 N N . ILE A 1 124 ? 6.973 2.594 -21.004 1.00 97.19 124 ILE A N 1
ATOM 985 C CA . ILE A 1 124 ? 6.676 1.259 -20.503 1.00 97.19 124 ILE A CA 1
ATOM 986 C C . ILE A 1 124 ? 5.611 1.407 -19.425 1.00 97.19 124 ILE A C 1
ATOM 988 O O . ILE A 1 124 ? 5.898 1.903 -18.337 1.00 97.19 124 ILE A O 1
ATOM 992 N N . THR A 1 125 ? 4.380 1.018 -19.738 1.00 97.12 125 THR A N 1
ATOM 993 C CA . THR A 1 125 ? 3.289 0.923 -18.770 1.00 97.12 125 THR A CA 1
ATOM 994 C C . THR A 1 125 ? 3.503 -0.293 -17.875 1.00 97.12 125 THR A C 1
ATOM 996 O O . THR A 1 125 ? 3.651 -1.411 -18.371 1.00 97.12 125 THR A O 1
ATOM 999 N N . VAL A 1 126 ? 3.506 -0.061 -16.567 1.00 96.88 126 VAL A N 1
ATOM 1000 C CA . VAL A 1 126 ? 3.538 -1.091 -15.531 1.00 96.88 126 VAL A CA 1
ATOM 1001 C C . VAL A 1 126 ? 2.101 -1.320 -15.079 1.00 96.88 126 VAL A C 1
ATOM 1003 O O . VAL A 1 126 ? 1.486 -0.440 -14.473 1.00 96.88 126 VAL A O 1
ATOM 1006 N N . ASN A 1 127 ? 1.559 -2.474 -15.450 1.00 97.06 127 ASN A N 1
ATOM 1007 C CA . ASN A 1 127 ? 0.266 -2.936 -14.975 1.00 97.06 127 ASN A CA 1
ATOM 1008 C C . ASN A 1 127 ? 0.470 -3.623 -13.631 1.00 97.06 127 ASN A C 1
ATOM 1010 O O . ASN A 1 127 ? 1.387 -4.424 -13.479 1.00 97.06 127 ASN A O 1
ATOM 1014 N N . ASP A 1 128 ? -0.386 -3.268 -12.694 1.00 96.81 128 ASP A N 1
ATOM 1015 C CA . ASP A 1 128 ? -0.358 -3.763 -11.328 1.00 96.81 128 ASP A CA 1
ATOM 1016 C C . ASP A 1 128 ? -1.002 -5.149 -11.234 1.00 96.81 128 ASP A C 1
ATOM 1018 O O . ASP A 1 128 ? -1.968 -5.435 -11.954 1.00 96.81 128 ASP A O 1
ATOM 1022 N N . THR A 1 129 ? -0.491 -5.974 -10.331 1.00 96.00 129 THR A N 1
ATOM 1023 C CA . THR A 1 129 ? -1.083 -7.238 -9.893 1.00 96.00 129 THR A CA 1
ATOM 1024 C C . THR A 1 129 ? -1.276 -7.180 -8.386 1.00 96.00 129 THR A C 1
ATOM 1026 O O . THR A 1 129 ? -0.447 -6.615 -7.686 1.00 96.00 129 THR A O 1
ATOM 1029 N N . ASN A 1 130 ? -2.343 -7.787 -7.864 1.00 96.94 130 ASN A N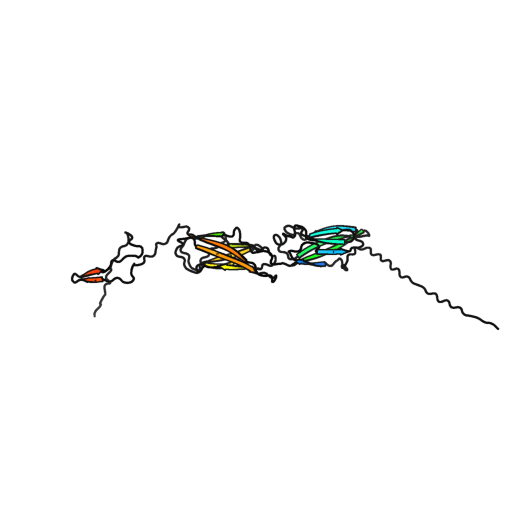 1
ATOM 1030 C CA . ASN A 1 130 ? -2.557 -7.822 -6.414 1.00 96.94 130 ASN A CA 1
ATOM 1031 C C . ASN A 1 130 ? -1.685 -8.906 -5.764 1.00 96.94 130 ASN A C 1
ATOM 1033 O O . ASN A 1 130 ? -2.112 -10.040 -5.480 1.00 96.94 130 ASN A O 1
ATOM 1037 N N . ASN A 1 131 ? -0.398 -8.609 -5.644 1.00 96.25 131 ASN A N 1
ATOM 1038 C CA . ASN A 1 131 ? 0.621 -9.574 -5.269 1.00 96.25 131 ASN A CA 1
ATOM 1039 C C . ASN A 1 131 ? 1.141 -9.354 -3.833 1.00 96.25 131 ASN A C 1
ATOM 1041 O O . ASN A 1 131 ? 1.795 -10.269 -3.315 1.00 96.25 131 ASN A O 1
ATOM 1045 N N . ASN A 1 132 ? 0.791 -8.247 -3.161 1.00 97.31 132 ASN A N 1
ATOM 1046 C CA . ASN A 1 132 ? 1.203 -7.959 -1.788 1.00 97.31 132 ASN A CA 1
ATOM 1047 C C . ASN A 1 132 ? 0.026 -7.959 -0.806 1.00 97.31 132 ASN A C 1
ATOM 1049 O O . ASN A 1 132 ? -1.022 -7.379 -1.031 1.00 97.31 132 ASN A O 1
ATOM 1053 N N . ASP A 1 133 ? 0.215 -8.596 0.350 1.00 97.88 133 ASP A N 1
ATOM 1054 C CA . ASP A 1 133 ? -0.759 -8.486 1.437 1.00 97.88 133 ASP A CA 1
ATOM 1055 C C . ASP A 1 133 ? -0.648 -7.105 2.116 1.00 97.88 133 ASP A C 1
ATOM 1057 O O . ASP A 1 133 ? 0.472 -6.613 2.306 1.00 97.88 133 ASP A O 1
ATOM 1061 N N . PRO A 1 134 ? -1.758 -6.516 2.601 1.00 98.38 134 PRO A N 1
ATOM 1062 C CA . PRO A 1 134 ? -1.695 -5.372 3.503 1.00 98.38 134 PRO A CA 1
ATOM 1063 C C . PRO A 1 134 ? -0.876 -5.707 4.758 1.00 98.38 134 PRO A C 1
ATOM 1065 O O . PRO A 1 134 ? -1.038 -6.776 5.346 1.00 98.38 134 PRO A O 1
ATOM 1068 N N . ILE A 1 135 ? -0.035 -4.791 5.237 1.00 98.44 135 ILE A N 1
ATOM 1069 C CA . ILE A 1 135 ? 0.845 -5.013 6.397 1.00 98.44 135 ILE A CA 1
ATOM 1070 C C . ILE A 1 135 ? 0.577 -3.968 7.479 1.00 98.44 135 ILE A C 1
ATOM 1072 O O . ILE A 1 135 ? 0.764 -2.773 7.252 1.00 98.44 135 ILE A O 1
ATOM 1076 N N . PHE A 1 136 ? 0.208 -4.412 8.682 1.00 98.44 136 PHE A N 1
ATOM 1077 C CA . PHE A 1 136 ? 0.108 -3.544 9.859 1.00 98.44 136 PHE A CA 1
ATOM 1078 C C . PHE A 1 136 ? 1.478 -2.999 10.287 1.00 98.44 136 PHE A C 1
ATOM 1080 O O . PHE A 1 136 ? 2.504 -3.673 10.174 1.00 98.44 136 PHE A O 1
ATOM 1087 N N . ARG A 1 137 ? 1.505 -1.745 10.748 1.00 96.44 137 ARG A N 1
ATOM 1088 C CA . ARG A 1 137 ? 2.719 -1.023 11.150 1.00 96.44 137 ARG A CA 1
ATOM 1089 C C . ARG A 1 137 ? 2.534 -0.301 12.495 1.00 96.44 137 ARG A C 1
ATOM 1091 O O . ARG A 1 137 ? 1.463 0.267 12.726 1.00 96.44 137 ARG A O 1
ATOM 1098 N N . PRO A 1 138 ? 3.582 -0.229 13.341 1.00 94.50 138 PRO A N 1
ATOM 1099 C CA . PRO A 1 138 ? 4.896 -0.861 13.157 1.00 94.50 138 PRO A CA 1
ATOM 1100 C C . PRO A 1 138 ? 4.862 -2.390 13.305 1.00 94.50 138 PRO A C 1
ATOM 1102 O O . PRO A 1 138 ? 5.680 -3.052 12.672 1.00 94.50 138 PRO A O 1
ATOM 1105 N N . ASP A 1 139 ? 3.881 -2.909 14.043 1.00 94.19 139 ASP A N 1
ATOM 1106 C CA . ASP A 1 139 ? 3.699 -4.322 14.374 1.00 94.19 139 ASP A CA 1
ATOM 1107 C C . ASP A 1 139 ? 2.229 -4.743 14.175 1.00 94.19 139 ASP A C 1
ATOM 1109 O O . ASP A 1 139 ? 1.359 -3.912 13.908 1.00 94.19 139 ASP A O 1
ATOM 1113 N N . ASP A 1 140 ? 1.946 -6.036 14.332 1.00 96.38 140 ASP A N 1
ATOM 1114 C CA . ASP A 1 140 ? 0.607 -6.638 14.275 1.00 96.38 140 ASP A CA 1
ATOM 1115 C C . ASP A 1 140 ? -0.098 -6.691 15.646 1.00 96.38 140 ASP A C 1
ATOM 1117 O O . ASP A 1 140 ? -1.135 -7.341 15.798 1.00 96.38 140 ASP A O 1
ATOM 1121 N N . VAL A 1 141 ? 0.433 -5.985 16.648 1.00 97.69 141 VAL A N 1
ATOM 1122 C CA . VAL A 1 141 ? -0.169 -5.828 17.978 1.00 97.69 141 VAL A CA 1
ATOM 1123 C C . VAL A 1 141 ? -0.196 -4.349 18.352 1.00 97.69 141 VAL A C 1
ATOM 1125 O O . VAL A 1 141 ? 0.843 -3.696 18.410 1.00 97.69 141 VAL A O 1
ATOM 1128 N N . TYR A 1 142 ? -1.386 -3.829 18.652 1.00 97.12 142 TYR A N 1
ATOM 1129 C CA . TYR A 1 142 ? -1.587 -2.453 19.100 1.00 97.12 142 TYR A CA 1
ATOM 1130 C C . TYR A 1 142 ? -2.075 -2.428 20.539 1.00 97.12 142 TYR A C 1
ATOM 1132 O O . TYR A 1 142 ? -3.095 -3.034 20.871 1.00 97.12 142 TYR A O 1
ATOM 1140 N N . GLU A 1 143 ? -1.377 -1.674 21.381 1.00 95.81 143 GLU A N 1
ATOM 1141 C CA . GLU A 1 143 ? -1.721 -1.514 22.789 1.00 95.81 143 GLU A CA 1
ATOM 1142 C C . GLU A 1 143 ? -2.203 -0.089 23.064 1.00 95.81 143 GLU A C 1
ATOM 1144 O O . GLU A 1 143 ? -1.540 0.899 22.743 1.00 95.81 143 GLU A O 1
ATOM 1149 N N . PHE A 1 144 ? -3.373 0.014 23.684 1.00 95.62 144 PHE A N 1
ATOM 1150 C CA . PHE A 1 144 ? -3.996 1.269 24.063 1.00 95.62 144 PHE A CA 1
ATOM 1151 C C . PHE A 1 144 ? -4.253 1.286 25.564 1.00 95.62 144 PHE A C 1
ATOM 1153 O O . PHE A 1 144 ? -4.971 0.444 26.102 1.00 95.62 144 PHE A O 1
ATOM 1160 N N . THR A 1 145 ? -3.721 2.301 26.234 1.00 93.69 145 THR A N 1
ATOM 1161 C CA . THR A 1 145 ? -4.028 2.570 27.639 1.00 93.69 145 THR A CA 1
ATOM 1162 C C . THR A 1 145 ? -5.083 3.665 27.720 1.00 93.69 145 THR A C 1
ATOM 1164 O O . THR A 1 145 ? -4.900 4.752 27.171 1.00 93.69 145 THR A O 1
ATOM 1167 N N . MET A 1 146 ? -6.192 3.375 28.396 1.00 92.19 146 MET A N 1
ATOM 1168 C CA . MET A 1 146 ? -7.358 4.251 28.494 1.00 92.19 146 MET A CA 1
ATOM 1169 C C . MET A 1 146 ? -7.713 4.540 29.952 1.00 92.19 146 MET A C 1
ATOM 1171 O O . MET A 1 146 ? -7.429 3.750 30.851 1.00 92.19 146 MET A O 1
ATOM 1175 N N . ILE A 1 147 ? -8.377 5.671 30.187 1.00 91.25 147 ILE A N 1
ATOM 1176 C CA . ILE A 1 147 ? -8.886 6.055 31.507 1.00 91.25 147 ILE A CA 1
ATOM 1177 C C . ILE A 1 147 ? -10.418 6.026 31.439 1.00 91.25 147 ILE A C 1
ATOM 1179 O O . ILE A 1 147 ? -11.016 6.967 30.914 1.00 91.25 147 ILE A O 1
ATOM 1183 N N . PRO A 1 148 ? -11.071 4.944 31.905 1.00 90.19 148 PRO A N 1
ATOM 1184 C CA . PRO A 1 148 ? -12.524 4.894 32.015 1.00 90.19 148 PRO A CA 1
ATOM 1185 C C . PRO A 1 148 ? -13.067 5.968 32.981 1.00 90.19 148 PRO A C 1
ATOM 1187 O O . PRO A 1 148 ? -12.335 6.434 33.852 1.00 90.19 148 PRO A O 1
ATOM 1190 N N . PRO A 1 149 ? -14.353 6.347 32.884 1.00 92.25 149 PRO A N 1
ATOM 1191 C CA . PRO A 1 149 ? -15.346 5.815 31.957 1.00 92.25 149 PRO A CA 1
ATOM 1192 C C . PRO A 1 149 ? -15.172 6.343 30.525 1.00 92.25 149 PRO A C 1
ATOM 1194 O O . PRO A 1 149 ? -14.905 7.524 30.315 1.00 92.25 149 PRO A O 1
ATOM 1197 N N . LEU A 1 150 ? -15.404 5.483 29.532 1.00 93.06 150 LEU A N 1
ATOM 1198 C CA . LEU A 1 150 ? -15.392 5.857 28.118 1.00 93.06 150 LEU A CA 1
ATOM 1199 C C . LEU A 1 150 ? -16.838 5.996 27.612 1.00 93.06 150 LEU A C 1
ATOM 1201 O O . LEU A 1 150 ? -17.579 5.009 27.636 1.00 93.06 150 LEU A O 1
ATOM 1205 N N . PRO A 1 151 ? -17.281 7.188 27.169 1.00 95.56 151 PRO A N 1
ATOM 1206 C CA . PRO A 1 151 ? -18.608 7.353 26.583 1.00 95.56 151 PRO A CA 1
ATOM 1207 C C . PRO A 1 151 ? -18.719 6.647 25.224 1.00 95.56 151 PRO A C 1
ATOM 1209 O O . PRO A 1 151 ? -17.691 6.390 24.603 1.00 95.56 151 PRO A O 1
ATOM 1212 N N . PRO A 1 152 ? -19.934 6.365 24.717 1.00 96.94 152 PRO A N 1
ATOM 1213 C CA . PRO A 1 152 ? -20.125 5.947 23.329 1.00 96.94 152 PRO A CA 1
ATOM 1214 C C . PRO A 1 152 ? -19.552 6.979 22.346 1.00 96.94 152 PRO A C 1
ATOM 1216 O O . PRO A 1 152 ? -19.688 8.185 22.558 1.00 96.94 152 PRO A O 1
ATOM 1219 N N . GLY A 1 153 ? -18.934 6.513 21.262 1.00 96.19 153 GLY A N 1
ATOM 1220 C CA . GLY A 1 153 ? -18.279 7.356 20.261 1.00 96.19 153 GLY A CA 1
ATOM 1221 C C . GLY A 1 153 ? -16.930 7.929 20.703 1.00 96.19 153 GLY A C 1
ATOM 1222 O O . GLY A 1 153 ? -16.363 8.753 19.986 1.00 96.19 153 GLY A O 1
ATOM 1223 N N . PHE A 1 154 ? -16.406 7.515 21.860 1.00 96.19 154 PHE A N 1
ATOM 1224 C CA . PHE A 1 154 ? -15.081 7.913 22.316 1.00 96.19 154 PHE A CA 1
ATOM 1225 C C . PHE A 1 154 ? -14.015 7.377 21.363 1.00 96.19 154 PHE A C 1
ATOM 1227 O O . PHE A 1 154 ? -13.977 6.185 21.059 1.00 96.19 154 PHE A O 1
ATOM 1234 N N . GLN A 1 155 ? -13.147 8.275 20.908 1.00 96.56 155 GLN A N 1
ATOM 1235 C CA . GLN A 1 155 ? -12.082 7.982 19.964 1.00 96.56 155 GLN A CA 1
ATOM 1236 C C . GLN A 1 155 ? -10.875 7.357 20.685 1.00 96.56 155 GLN A C 1
ATOM 1238 O O . GLN A 1 155 ? -10.247 8.011 21.515 1.00 96.56 155 GLN A O 1
ATOM 1243 N N . ILE A 1 156 ? -10.533 6.116 20.332 1.00 96.06 156 ILE A N 1
ATOM 1244 C CA . ILE A 1 156 ? -9.396 5.364 20.888 1.00 96.06 156 ILE A CA 1
ATOM 1245 C C . ILE A 1 156 ? -8.094 5.727 20.161 1.00 96.06 156 ILE A C 1
ATOM 1247 O O . ILE A 1 156 ? -7.087 6.018 20.807 1.00 96.06 156 ILE A O 1
ATOM 1251 N N . THR A 1 157 ? -8.109 5.751 18.823 1.00 95.69 157 THR A N 1
ATOM 1252 C CA . THR A 1 157 ? -6.934 6.137 18.021 1.00 95.69 157 THR A CA 1
ATOM 1253 C C . THR A 1 157 ? -6.782 7.651 17.927 1.00 95.69 157 THR A C 1
ATOM 1255 O O . THR A 1 157 ? -7.757 8.381 17.789 1.00 95.69 157 THR A O 1
ATOM 1258 N N . ASN A 1 158 ? -5.553 8.155 17.958 1.00 88.25 158 ASN A N 1
ATOM 1259 C CA . ASN A 1 158 ? -5.264 9.585 17.826 1.00 88.25 158 ASN A CA 1
ATOM 1260 C C . ASN A 1 158 ? -3.984 9.795 17.003 1.00 88.25 158 ASN A C 1
ATOM 1262 O O . ASN A 1 158 ? -3.382 8.832 16.546 1.00 88.25 158 ASN A O 1
ATOM 1266 N N . ASN A 1 159 ? -3.539 11.042 16.834 1.00 84.25 159 ASN A N 1
ATOM 1267 C CA . ASN A 1 159 ? -2.352 11.360 16.024 1.00 84.25 159 ASN A CA 1
ATOM 1268 C C . ASN A 1 159 ? -1.037 10.733 16.530 1.00 84.25 159 ASN A C 1
ATOM 1270 O O . ASN A 1 159 ? -0.055 10.744 15.797 1.00 84.25 159 ASN A O 1
ATOM 1274 N N . LEU A 1 160 ? -0.989 10.249 17.774 1.00 84.56 160 LEU A N 1
ATOM 1275 C CA . LEU A 1 160 ? 0.177 9.582 18.361 1.00 84.56 160 LEU A CA 1
ATOM 1276 C C . LEU A 1 160 ? 0.038 8.054 18.342 1.00 84.56 160 LEU A C 1
ATOM 1278 O O . LEU A 1 160 ? 1.034 7.362 18.173 1.00 84.56 160 LEU A O 1
ATOM 1282 N N . ASN A 1 161 ? -1.188 7.545 18.487 1.00 87.94 161 ASN A N 1
ATOM 1283 C CA . ASN A 1 161 ? -1.502 6.118 18.537 1.00 87.94 161 ASN A CA 1
ATOM 1284 C C . ASN A 1 161 ? -2.469 5.778 17.401 1.00 87.94 161 ASN A C 1
ATOM 1286 O O . ASN A 1 161 ? -3.694 5.809 17.571 1.00 87.94 161 ASN A O 1
ATOM 1290 N N . GLN A 1 162 ? -1.901 5.505 16.232 1.00 94.50 162 GLN A N 1
ATOM 1291 C CA . GLN A 1 162 ? -2.632 5.202 15.007 1.00 94.50 162 GLN A CA 1
ATOM 1292 C C . GLN A 1 162 ? -2.606 3.701 14.719 1.00 94.50 162 GLN A C 1
ATOM 1294 O O . GLN A 1 162 ? -1.613 3.031 14.988 1.00 94.50 162 GLN A O 1
ATOM 1299 N N . ILE A 1 163 ? -3.684 3.193 14.124 1.00 97.88 163 ILE A N 1
ATOM 1300 C CA . ILE A 1 163 ? -3.677 1.889 13.457 1.00 97.8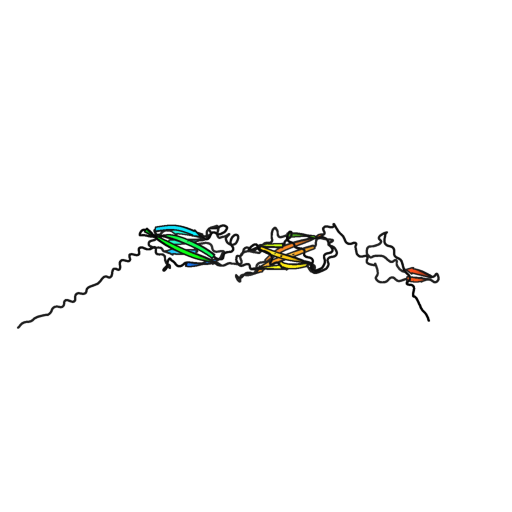8 163 ILE A CA 1
ATOM 1301 C C . ILE A 1 163 ? -3.336 2.172 11.999 1.00 97.88 163 ILE A C 1
ATOM 1303 O O . ILE A 1 163 ? -4.115 2.822 11.301 1.00 97.88 163 ILE A O 1
ATOM 1307 N N . LEU A 1 164 ? -2.154 1.732 11.579 1.00 97.69 164 LEU A N 1
ATOM 1308 C CA . LEU A 1 164 ? -1.588 2.003 10.265 1.00 97.69 164 LEU A CA 1
ATOM 1309 C C . LEU A 1 164 ? -1.400 0.692 9.513 1.00 97.69 164 LEU A C 1
ATOM 1311 O O . LEU A 1 164 ? -0.759 -0.229 10.011 1.00 97.69 164 LEU A O 1
ATOM 1315 N N . VAL A 1 165 ? -1.906 0.642 8.290 1.00 98.50 165 VAL A N 1
ATOM 1316 C CA . VAL A 1 165 ? -1.663 -0.438 7.339 1.00 98.50 165 VAL A CA 1
ATOM 1317 C C . VAL A 1 165 ? -0.947 0.129 6.131 1.00 98.50 165 VAL A C 1
ATOM 1319 O O . VAL A 1 165 ? -1.319 1.183 5.621 1.00 98.50 165 VAL A O 1
ATOM 1322 N N . ARG A 1 166 ? 0.079 -0.575 5.667 1.00 98.12 166 ARG A N 1
ATOM 1323 C CA . ARG A 1 166 ? 0.769 -0.279 4.420 1.00 98.12 166 ARG A CA 1
ATOM 1324 C C . ARG A 1 166 ? 0.551 -1.409 3.435 1.00 98.12 166 ARG A C 1
ATOM 1326 O O . ARG A 1 166 ? 0.807 -2.560 3.766 1.00 98.12 166 ARG A O 1
ATOM 1333 N N . ASP A 1 167 ? 0.149 -1.050 2.233 1.00 98.25 167 ASP A N 1
ATOM 1334 C CA . ASP A 1 167 ? -0.056 -1.960 1.116 1.00 98.25 167 ASP A CA 1
ATOM 1335 C C . ASP A 1 167 ? 0.690 -1.375 -0.080 1.00 98.25 167 ASP A C 1
ATOM 1337 O O . ASP A 1 167 ? 0.529 -0.190 -0.382 1.00 98.25 167 ASP A O 1
ATOM 1341 N N . ILE A 1 168 ? 1.610 -2.154 -0.648 1.00 97.31 168 ILE A N 1
ATOM 1342 C CA . ILE A 1 168 ? 2.583 -1.622 -1.602 1.00 97.31 168 ILE A CA 1
ATOM 1343 C C . ILE A 1 168 ? 2.157 -1.743 -3.053 1.00 97.31 168 ILE A C 1
ATOM 1345 O O . ILE A 1 168 ? 2.861 -1.166 -3.885 1.00 97.31 168 ILE A O 1
ATOM 1349 N N . ASP A 1 169 ? 1.027 -2.385 -3.337 1.00 97.62 169 ASP A N 1
ATOM 1350 C CA . ASP A 1 169 ? 0.517 -2.490 -4.699 1.00 97.62 169 ASP A CA 1
ATOM 1351 C C . ASP A 1 169 ? 0.273 -1.079 -5.267 1.00 97.62 169 ASP A C 1
ATOM 1353 O O . ASP A 1 169 ? -0.051 -0.117 -4.548 1.00 97.62 169 ASP A O 1
ATOM 1357 N N . LEU A 1 170 ? 0.505 -0.884 -6.566 1.00 95.56 170 LEU A N 1
ATOM 1358 C CA . LEU A 1 170 ? 0.411 0.441 -7.192 1.00 95.56 170 LEU A CA 1
ATOM 1359 C C . LEU A 1 170 ? -1.032 0.953 -7.241 1.00 95.56 170 LEU A C 1
ATOM 1361 O O . LEU A 1 170 ? -1.237 2.170 -7.290 1.00 95.56 170 LEU A O 1
ATOM 1365 N N . THR A 1 171 ? -2.023 0.058 -7.258 1.00 95.62 171 THR A N 1
ATOM 1366 C CA . THR A 1 171 ? -3.441 0.401 -7.439 1.00 95.62 171 THR A CA 1
ATOM 1367 C C . THR A 1 171 ? -4.311 0.251 -6.194 1.00 95.62 171 THR A C 1
ATOM 1369 O O . THR A 1 171 ? -5.515 0.516 -6.293 1.00 95.62 171 THR A O 1
ATOM 1372 N N . THR A 1 172 ? -3.751 -0.074 -5.021 1.00 96.50 172 THR A N 1
ATOM 1373 C CA . THR A 1 172 ? -4.531 -0.121 -3.772 1.00 96.50 172 THR A CA 1
ATOM 1374 C C . THR A 1 172 ? -5.156 1.241 -3.476 1.00 96.50 172 THR A C 1
ATOM 1376 O O . THR A 1 172 ? -4.482 2.256 -3.291 1.00 96.50 172 THR A O 1
ATOM 1379 N N . GLN A 1 173 ? -6.489 1.274 -3.433 1.00 93.75 173 GLN A N 1
ATOM 1380 C CA . GLN A 1 173 ? -7.267 2.503 -3.274 1.00 93.75 173 GLN A CA 1
ATOM 1381 C C . GLN A 1 173 ? -7.661 2.762 -1.826 1.00 93.75 173 GLN A C 1
ATOM 1383 O O . GLN A 1 173 ? -7.772 3.913 -1.402 1.00 93.75 173 GLN A O 1
ATOM 1388 N N . ARG A 1 174 ? -7.952 1.693 -1.081 1.00 95.38 174 ARG A N 1
ATOM 1389 C CA . ARG A 1 174 ? -8.373 1.751 0.320 1.00 95.38 174 ARG A CA 1
ATOM 1390 C C . ARG A 1 174 ? -8.223 0.392 0.985 1.00 95.38 174 ARG A C 1
ATOM 1392 O O . ARG A 1 174 ? -8.227 -0.634 0.316 1.00 95.38 174 ARG A O 1
ATOM 1399 N N . ILE A 1 175 ? -8.238 0.408 2.312 1.00 98.06 175 ILE A N 1
ATOM 1400 C CA . ILE A 1 175 ? -8.335 -0.787 3.144 1.00 98.06 175 ILE A CA 1
ATOM 1401 C C . ILE A 1 175 ? -9.725 -0.841 3.775 1.00 98.06 175 ILE A C 1
ATOM 1403 O O . ILE A 1 175 ? -10.211 0.142 4.341 1.00 98.06 175 ILE A O 1
ATOM 1407 N N . ASN A 1 176 ? -10.371 -1.999 3.689 1.00 98.06 176 ASN A N 1
ATOM 1408 C CA . ASN A 1 176 ? -11.521 -2.322 4.519 1.00 98.06 176 ASN A CA 1
ATOM 1409 C C . ASN A 1 176 ? -11.032 -2.867 5.855 1.00 98.06 176 ASN A C 1
ATOM 1411 O O . ASN A 1 176 ? -10.423 -3.937 5.902 1.00 98.06 176 ASN A O 1
ATOM 1415 N N . PHE A 1 177 ? -11.351 -2.144 6.921 1.00 98.25 177 PHE A N 1
ATOM 1416 C CA . PHE A 1 177 ? -11.124 -2.589 8.284 1.00 98.25 177 PHE A CA 1
ATOM 1417 C C . PHE A 1 177 ? -12.379 -3.250 8.846 1.00 98.25 177 PHE A C 1
ATOM 1419 O O . PHE A 1 177 ? -13.478 -2.723 8.683 1.00 98.25 177 PHE A O 1
ATOM 1426 N N . GLU A 1 178 ? -12.211 -4.381 9.526 1.00 97.81 178 GLU A N 1
ATOM 1427 C CA . GLU A 1 178 ? -13.295 -5.093 10.211 1.00 97.81 178 GLU A CA 1
ATOM 1428 C C . GLU A 1 178 ? -12.806 -5.613 11.571 1.00 97.81 178 GLU A C 1
ATOM 1430 O O . GLU A 1 178 ? -11.612 -5.853 11.759 1.00 97.81 178 GLU A O 1
ATOM 1435 N N . ILE A 1 179 ? -13.723 -5.770 12.530 1.00 97.69 179 ILE A N 1
ATOM 1436 C CA . ILE A 1 179 ? -13.465 -6.435 13.815 1.00 97.69 179 ILE A CA 1
ATOM 1437 C C . ILE A 1 179 ? -14.103 -7.822 13.756 1.00 97.69 179 ILE A C 1
ATOM 1439 O O . ILE A 1 179 ? -15.288 -7.929 13.444 1.00 97.69 179 ILE A O 1
ATOM 1443 N N . LEU A 1 180 ? -13.338 -8.872 14.071 1.00 91.75 180 LEU A N 1
ATOM 1444 C CA . LEU A 1 180 ? -13.833 -10.251 13.973 1.00 91.75 180 LEU A CA 1
ATOM 1445 C C . LEU A 1 180 ? -14.856 -10.589 15.068 1.00 91.75 180 LEU A C 1
ATOM 1447 O O . LEU A 1 180 ? -15.854 -11.245 14.781 1.00 91.75 180 LEU A O 1
ATOM 1451 N N . ASP A 1 181 ? -14.608 -10.164 16.311 1.00 87.00 181 ASP A N 1
ATOM 1452 C CA . ASP A 1 181 ? -15.502 -10.429 17.446 1.00 87.00 181 ASP A CA 1
ATOM 1453 C C . ASP A 1 181 ? -15.316 -9.390 18.565 1.00 87.00 181 ASP A C 1
ATOM 1455 O O . ASP A 1 181 ? -14.384 -9.472 19.368 1.00 87.00 181 ASP A O 1
ATOM 1459 N N . ASN A 1 182 ? -16.172 -8.362 18.585 1.00 89.38 182 ASN A N 1
ATOM 1460 C CA . ASN A 1 182 ? -16.281 -7.407 19.688 1.00 89.38 182 ASN A CA 1
ATOM 1461 C C . ASN A 1 182 ? -17.538 -6.530 19.534 1.00 89.38 182 ASN A C 1
ATOM 1463 O O . ASN A 1 182 ? -17.778 -5.980 18.463 1.00 89.38 182 ASN A O 1
ATOM 1467 N N . SER A 1 183 ? -18.315 -6.328 20.603 1.00 89.69 183 SER A N 1
ATOM 1468 C CA . SER A 1 183 ? -19.498 -5.447 20.577 1.00 89.69 183 SER A CA 1
ATOM 1469 C C . SER A 1 183 ? -19.270 -4.049 21.159 1.00 89.69 183 SER A C 1
ATOM 1471 O O . SER A 1 183 ? -20.171 -3.215 21.099 1.00 89.69 183 SER A O 1
ATOM 1473 N N . TYR A 1 184 ? -18.112 -3.801 21.770 1.00 93.56 184 TYR A N 1
ATOM 1474 C CA . TYR A 1 184 ? -17.765 -2.568 22.482 1.00 93.56 184 TYR A CA 1
ATOM 1475 C C . TYR A 1 184 ? -17.098 -1.520 21.592 1.00 93.56 184 TYR A C 1
ATOM 1477 O O . TYR A 1 184 ? -17.097 -0.339 21.949 1.00 93.56 184 TYR A O 1
ATOM 1485 N N . PHE A 1 185 ? -16.541 -1.940 20.454 1.00 97.31 185 PHE A N 1
ATOM 1486 C CA . PHE A 1 185 ? -15.785 -1.086 19.548 1.00 97.31 185 PHE A CA 1
ATOM 1487 C C . PHE A 1 185 ? -16.268 -1.199 18.103 1.00 97.31 185 PHE A C 1
ATOM 1489 O O . PHE A 1 185 ? -16.847 -2.200 17.691 1.00 97.31 185 PHE A O 1
ATOM 1496 N N . ILE A 1 186 ? -16.009 -0.144 17.338 1.00 97.44 186 ILE A N 1
ATOM 1497 C CA . ILE A 1 186 ? -16.176 -0.078 15.888 1.00 97.44 186 ILE A CA 1
ATOM 1498 C C . ILE A 1 186 ? -14.885 0.456 15.274 1.00 97.44 186 ILE A C 1
ATOM 1500 O O . ILE A 1 186 ? -14.254 1.351 15.845 1.00 97.44 186 ILE A O 1
ATOM 1504 N N . ILE A 1 187 ? -14.501 -0.104 14.129 1.00 98.12 187 ILE A N 1
ATOM 1505 C CA . ILE A 1 187 ? -13.355 0.337 13.340 1.00 98.12 187 ILE A CA 1
ATOM 1506 C C . ILE A 1 187 ? -13.839 0.852 11.985 1.00 98.12 187 ILE A C 1
ATOM 1508 O O . ILE A 1 187 ? -14.627 0.190 11.315 1.00 98.12 187 ILE A O 1
ATOM 1512 N N . ASP A 1 188 ? -13.365 2.029 11.591 1.00 96.38 188 ASP A N 1
ATOM 1513 C CA . ASP A 1 188 ? -13.692 2.665 10.316 1.00 96.38 188 ASP A CA 1
ATOM 1514 C C . ASP A 1 188 ? -12.412 3.016 9.547 1.00 96.38 188 ASP A C 1
ATOM 1516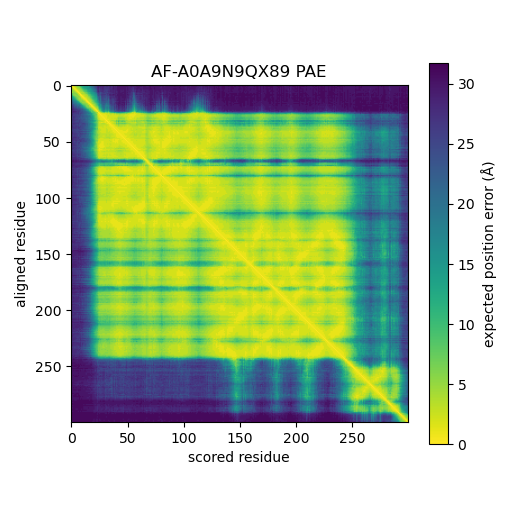 O O . ASP A 1 188 ? -11.369 3.290 10.146 1.00 96.38 188 ASP A O 1
ATOM 1520 N N . TYR A 1 189 ? -12.499 3.075 8.216 1.00 96.88 189 TYR A N 1
ATOM 1521 C CA . TYR A 1 189 ? -11.429 3.623 7.380 1.00 96.88 189 TYR A CA 1
ATOM 1522 C C . TYR A 1 189 ? -11.257 5.127 7.631 1.00 96.88 189 TYR A C 1
ATOM 1524 O O . TYR A 1 189 ? -12.222 5.893 7.558 1.00 96.88 189 TYR A O 1
ATOM 1532 N N . ASP A 1 190 ? -10.022 5.552 7.886 1.00 95.62 190 ASP A N 1
ATOM 1533 C CA . ASP A 1 190 ? -9.647 6.951 8.052 1.00 95.62 190 ASP A CA 1
ATOM 1534 C C . ASP A 1 190 ? -8.877 7.443 6.815 1.00 95.62 190 ASP A C 1
ATOM 1536 O O . ASP A 1 190 ? -7.726 7.080 6.566 1.00 95.62 190 ASP A O 1
ATOM 1540 N N . ALA A 1 191 ? -9.529 8.309 6.039 1.00 93.25 191 ALA A N 1
ATOM 1541 C CA . ALA A 1 191 ? -8.995 8.879 4.803 1.00 93.25 191 ALA A CA 1
ATOM 1542 C C . ALA A 1 191 ? -8.014 10.051 5.028 1.00 93.25 191 ALA A C 1
ATOM 1544 O O . ALA A 1 191 ? -7.722 10.791 4.090 1.00 93.25 191 ALA A O 1
ATOM 1545 N N . SER A 1 192 ? -7.546 10.279 6.261 1.00 93.12 192 SER A N 1
ATOM 1546 C CA . SER A 1 192 ? -6.634 11.385 6.591 1.00 93.12 192 SER A CA 1
ATOM 1547 C C . SER A 1 192 ? -5.163 11.124 6.256 1.00 93.12 192 SER A C 1
ATOM 1549 O O . SER A 1 192 ? -4.365 12.065 6.298 1.00 93.12 192 SER A O 1
ATOM 1551 N N . SER A 1 193 ? -4.790 9.889 5.901 1.00 93.88 193 SER A N 1
ATOM 1552 C CA . SER A 1 193 ? -3.430 9.590 5.445 1.00 93.88 193 SER A CA 1
ATOM 1553 C C . SER A 1 193 ? -3.090 10.399 4.193 1.00 93.88 193 SER A C 1
ATOM 1555 O O . SER A 1 193 ? -3.852 10.441 3.228 1.00 93.88 193 SER A O 1
ATOM 1557 N N . THR A 1 194 ? -1.924 11.042 4.207 1.00 93.19 194 THR A N 1
ATOM 1558 C CA . THR A 1 194 ? -1.368 11.754 3.042 1.00 93.19 194 THR A CA 1
ATOM 1559 C C . THR A 1 194 ? -0.118 11.076 2.495 1.00 93.19 194 THR A C 1
ATOM 1561 O O . THR A 1 194 ? 0.392 11.479 1.448 1.00 93.19 194 THR A O 1
ATOM 1564 N N . THR A 1 195 ? 0.366 10.041 3.184 1.00 94.69 195 THR A N 1
ATOM 1565 C CA . THR A 1 195 ? 1.485 9.230 2.724 1.00 94.69 195 THR A CA 1
ATOM 1566 C C . THR A 1 195 ? 0.948 8.214 1.715 1.00 94.69 195 THR A C 1
ATOM 1568 O O . THR A 1 195 ? 0.009 7.479 2.032 1.00 94.69 195 THR A O 1
ATOM 1571 N N . PRO A 1 196 ? 1.500 8.153 0.491 1.00 94.00 196 PRO A N 1
ATOM 1572 C CA . PRO A 1 196 ? 1.114 7.129 -0.469 1.00 94.00 196 PRO A CA 1
ATOM 1573 C C . PRO A 1 196 ? 1.278 5.735 0.134 1.00 94.00 196 PRO A C 1
ATOM 1575 O O . PRO A 1 196 ? 2.233 5.505 0.876 1.00 94.00 196 PRO A O 1
ATOM 1578 N N . LYS A 1 197 ? 0.379 4.811 -0.227 1.00 95.88 197 LYS A N 1
ATOM 1579 C CA . LYS A 1 197 ? 0.437 3.396 0.182 1.00 95.88 197 LYS A CA 1
ATOM 1580 C C . LYS A 1 197 ? 0.207 3.146 1.678 1.00 95.88 197 LYS A C 1
ATOM 1582 O O . LYS A 1 197 ? 0.291 2.009 2.127 1.00 95.88 197 LYS A O 1
ATOM 1587 N N . GLU A 1 198 ? -0.115 4.182 2.449 1.00 97.44 198 GLU A N 1
ATOM 1588 C CA . GLU A 1 198 ? -0.424 4.097 3.875 1.00 97.44 198 GLU A CA 1
ATOM 1589 C C . GLU A 1 198 ? -1.893 4.428 4.139 1.00 97.44 198 GLU A C 1
ATOM 1591 O O . GLU A 1 198 ? -2.424 5.437 3.671 1.00 97.44 198 GLU A O 1
ATOM 1596 N N . PHE A 1 199 ? -2.537 3.591 4.944 1.00 97.81 199 PHE A N 1
ATOM 1597 C CA . PHE A 1 199 ? -3.965 3.607 5.217 1.00 97.81 199 PHE A CA 1
ATOM 1598 C C . PHE A 1 199 ? -4.192 3.571 6.724 1.00 97.81 199 PHE A C 1
ATOM 1600 O O . PHE A 1 199 ? -3.627 2.737 7.429 1.00 97.81 199 PHE A O 1
ATOM 1607 N N . LEU A 1 200 ? -5.027 4.479 7.221 1.00 97.69 200 LEU A N 1
ATOM 1608 C CA . LEU A 1 200 ? -5.286 4.624 8.649 1.00 97.69 200 LEU A CA 1
ATOM 1609 C C . LEU A 1 200 ? -6.659 4.064 9.014 1.00 97.69 200 LEU A C 1
ATOM 1611 O O . LEU A 1 200 ? -7.586 4.072 8.198 1.00 97.69 200 LEU A O 1
ATOM 1615 N N . ALA A 1 201 ? -6.794 3.616 10.261 1.00 97.81 201 ALA A N 1
ATOM 1616 C CA . ALA A 1 201 ? -8.076 3.239 10.840 1.00 97.81 201 ALA A CA 1
ATOM 1617 C C . ALA A 1 201 ? -8.446 4.093 12.062 1.00 97.81 201 ALA A C 1
ATOM 1619 O O . ALA A 1 201 ? -7.608 4.484 12.883 1.00 97.81 201 ALA A O 1
ATOM 1620 N N . SER A 1 202 ? -9.746 4.331 12.207 1.00 97.00 202 SER A N 1
ATOM 1621 C CA . SER A 1 202 ? -10.357 5.023 13.334 1.00 97.00 202 SER A CA 1
ATOM 1622 C C . SER A 1 202 ? -11.054 4.008 14.232 1.00 97.00 202 SER A C 1
ATOM 1624 O O . SER A 1 202 ? -12.004 3.366 13.796 1.00 97.00 202 SER A O 1
ATOM 1626 N N . LEU A 1 203 ? -10.598 3.859 15.478 1.00 97.94 203 LEU A N 1
ATOM 1627 C CA . LEU A 1 203 ? -11.215 2.960 16.456 1.00 97.94 203 LEU A CA 1
ATOM 1628 C C . LEU A 1 203 ? -12.012 3.778 17.473 1.00 97.94 203 LEU A C 1
ATOM 1630 O O . LEU A 1 203 ? -11.471 4.705 18.082 1.00 97.94 203 LEU A O 1
ATOM 1634 N N . LYS A 1 204 ? -13.288 3.438 17.668 1.00 97.31 204 LYS A N 1
ATOM 1635 C CA . LYS A 1 204 ? -14.197 4.140 18.587 1.00 97.31 204 LYS A CA 1
ATOM 1636 C C . LYS A 1 204 ? -14.986 3.169 19.443 1.00 97.31 204 LYS A C 1
ATOM 1638 O O . LYS A 1 204 ? -15.242 2.041 19.032 1.00 97.31 204 LYS A O 1
ATOM 1643 N N . THR A 1 205 ? -15.428 3.620 20.609 1.00 97.69 205 THR A N 1
ATOM 1644 C CA . THR A 1 205 ? -16.406 2.881 21.415 1.00 97.69 205 THR A CA 1
ATOM 1645 C C . THR A 1 205 ? -17.801 2.951 20.789 1.00 97.69 205 THR A C 1
ATOM 1647 O O . THR A 1 205 ? -18.225 3.984 20.271 1.00 97.69 205 THR A O 1
ATOM 1650 N N . THR A 1 206 ? -18.561 1.865 20.873 1.00 96.56 206 THR A N 1
ATOM 1651 C CA . THR A 1 206 ? -19.983 1.809 20.479 1.00 96.56 206 THR A CA 1
ATOM 1652 C C . THR A 1 206 ? -20.914 1.981 21.677 1.00 96.56 206 THR A C 1
ATOM 1654 O O . THR A 1 206 ? -22.055 2.414 21.527 1.00 96.56 206 THR A O 1
ATOM 1657 N N . THR A 1 207 ? -20.426 1.661 22.876 1.00 93.69 207 THR A N 1
ATOM 1658 C CA . THR A 1 207 ? -21.178 1.678 24.132 1.00 93.69 207 THR A CA 1
ATOM 1659 C C . THR A 1 207 ? -20.402 2.394 25.236 1.00 93.69 207 THR A C 1
ATOM 1661 O O . THR A 1 207 ? -19.227 2.724 25.083 1.00 93.69 207 THR A O 1
ATOM 1664 N N . PHE A 1 208 ? -21.073 2.653 26.354 1.00 93.25 208 PHE A N 1
ATOM 1665 C CA .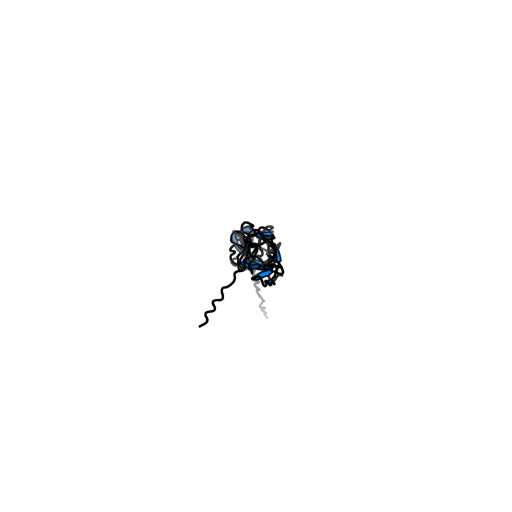 PHE A 1 208 ? -20.453 3.212 27.547 1.00 93.25 208 PHE A CA 1
ATOM 1666 C C . PHE A 1 208 ? -19.637 2.130 28.265 1.00 93.25 208 PHE A C 1
ATOM 1668 O O . PHE A 1 208 ? -20.191 1.112 28.681 1.00 93.25 208 PHE A O 1
ATOM 1675 N N . ILE A 1 209 ? -18.336 2.355 28.442 1.00 92.31 209 ILE A N 1
ATOM 1676 C CA . ILE A 1 209 ? -17.435 1.449 29.166 1.00 92.31 209 ILE A CA 1
ATOM 1677 C C . ILE A 1 209 ? -17.107 2.089 30.510 1.00 92.31 209 ILE A C 1
ATOM 1679 O O . ILE A 1 209 ? -16.333 3.040 30.583 1.00 92.31 209 ILE A O 1
ATOM 1683 N N . ARG A 1 210 ? -17.713 1.581 31.585 1.00 88.81 210 ARG A N 1
ATOM 1684 C CA . ARG A 1 210 ? -17.564 2.144 32.935 1.00 88.81 210 ARG A CA 1
ATOM 1685 C C . ARG A 1 210 ? -16.173 1.903 33.521 1.00 88.81 210 ARG A C 1
ATOM 1687 O O . ARG A 1 210 ? -15.603 2.810 34.117 1.00 88.81 210 ARG A O 1
ATOM 1694 N N . ASN A 1 211 ? -15.661 0.687 33.363 1.00 88.38 211 ASN A N 1
ATOM 1695 C CA . ASN A 1 211 ? -14.354 0.235 33.826 1.00 88.38 211 ASN A CA 1
ATOM 1696 C C . ASN A 1 211 ? -13.783 -0.815 32.858 1.00 88.38 211 ASN A C 1
ATOM 1698 O O . ASN A 1 211 ? -14.509 -1.377 32.038 1.00 88.38 211 ASN A O 1
ATOM 1702 N N . ILE A 1 212 ? -12.474 -1.052 32.949 1.00 91.12 212 ILE A N 1
ATOM 1703 C CA . ILE A 1 212 ? -11.750 -2.076 32.184 1.00 91.12 212 ILE A CA 1
ATOM 1704 C C . ILE A 1 212 ? -10.944 -2.886 33.211 1.00 91.12 212 ILE A C 1
ATOM 1706 O O . ILE A 1 212 ? -9.801 -2.528 33.490 1.00 91.12 212 ILE A O 1
ATOM 1710 N N . PRO A 1 213 ? -11.563 -3.890 33.864 1.00 85.06 213 PRO A N 1
ATOM 1711 C CA . PRO A 1 213 ? -10.919 -4.641 34.945 1.00 85.06 213 PRO A CA 1
ATOM 1712 C C . PRO A 1 213 ? -9.831 -5.593 34.431 1.00 85.06 213 PRO A C 1
ATOM 1714 O O . PRO A 1 213 ? -8.870 -5.881 35.136 1.00 85.06 213 PRO A O 1
ATOM 1717 N N . GLU A 1 214 ? -9.974 -6.056 33.190 1.00 89.94 214 GLU A N 1
ATOM 1718 C CA . GLU A 1 214 ? -9.012 -6.892 32.479 1.00 89.94 214 GLU A CA 1
ATOM 1719 C C . GLU A 1 214 ? -8.781 -6.309 31.084 1.00 89.94 214 GLU A C 1
ATOM 1721 O O . GLU A 1 214 ? -9.624 -5.574 30.563 1.00 89.94 214 GLU A O 1
ATOM 1726 N N . THR A 1 215 ? -7.638 -6.632 30.476 1.00 93.94 215 THR A N 1
ATOM 1727 C CA . THR A 1 215 ? -7.326 -6.172 29.116 1.00 93.94 215 THR A CA 1
ATOM 1728 C C . THR A 1 215 ? -8.378 -6.693 28.144 1.00 93.94 215 THR A C 1
ATOM 1730 O O . THR A 1 215 ? -8.599 -7.898 28.048 1.00 93.94 215 THR A O 1
ATOM 1733 N N . ILE A 1 216 ? -9.007 -5.785 27.400 1.00 94.75 216 ILE A N 1
ATOM 1734 C CA . ILE A 1 216 ? -9.902 -6.148 26.306 1.00 94.75 216 ILE A CA 1
ATOM 1735 C C . ILE A 1 216 ? -9.031 -6.447 25.091 1.00 94.75 216 ILE A C 1
ATOM 1737 O O . ILE A 1 216 ? -8.351 -5.554 24.587 1.00 94.75 216 ILE A O 1
ATOM 1741 N N . GLU A 1 217 ? -9.059 -7.693 24.628 1.00 96.88 217 GLU A N 1
ATOM 1742 C CA . GLU A 1 217 ? -8.300 -8.154 23.467 1.00 96.88 217 GLU A CA 1
ATOM 1743 C C . GLU A 1 217 ? -9.252 -8.592 22.348 1.00 96.88 217 GLU A C 1
ATOM 1745 O O . GLU A 1 217 ? -10.221 -9.309 22.601 1.00 96.88 217 GLU A O 1
ATOM 1750 N N . PHE A 1 218 ? -9.007 -8.144 21.115 1.00 97.31 218 PHE A N 1
ATOM 1751 C CA . PHE A 1 218 ? -9.755 -8.582 19.931 1.00 97.31 218 PHE A CA 1
ATOM 1752 C C . PHE A 1 218 ? -8.918 -8.465 18.657 1.00 97.31 218 PHE A C 1
ATOM 1754 O O . PHE A 1 218 ? -7.915 -7.753 18.613 1.00 97.31 218 PHE A O 1
ATOM 1761 N N . ILE A 1 219 ? -9.347 -9.164 17.605 1.00 98.19 219 ILE A N 1
ATOM 1762 C CA . ILE A 1 219 ? -8.669 -9.182 16.306 1.00 98.19 219 ILE A CA 1
ATOM 1763 C C . ILE A 1 219 ? -9.366 -8.217 15.350 1.00 98.19 219 ILE A C 1
ATOM 1765 O O . ILE A 1 219 ? -10.598 -8.214 15.239 1.00 98.19 219 ILE A O 1
ATOM 1769 N N . ILE A 1 220 ? -8.561 -7.441 14.634 1.00 98.31 220 ILE A N 1
ATOM 1770 C CA . ILE A 1 220 ? -8.983 -6.663 13.471 1.00 98.31 220 ILE A CA 1
ATOM 1771 C C . ILE A 1 220 ? -8.394 -7.260 12.199 1.00 98.31 220 ILE A C 1
ATOM 1773 O O . ILE A 1 220 ? -7.299 -7.822 12.226 1.00 98.31 220 ILE A O 1
ATOM 1777 N N . SER A 1 221 ? -9.100 -7.099 11.086 1.00 98.31 221 SER A N 1
ATOM 1778 C CA . SER A 1 221 ? -8.612 -7.451 9.755 1.00 98.31 221 SER A CA 1
ATOM 1779 C C . SER A 1 221 ? -8.501 -6.221 8.865 1.00 98.31 221 SER A C 1
ATOM 1781 O O . SER A 1 221 ? -9.340 -5.323 8.941 1.00 98.31 221 SER A O 1
ATOM 1783 N N . ALA A 1 222 ? -7.507 -6.221 7.985 1.00 98.44 222 ALA A N 1
ATOM 1784 C CA . ALA A 1 222 ? -7.299 -5.240 6.933 1.00 98.44 222 ALA A CA 1
ATOM 1785 C C . ALA A 1 222 ? -7.353 -5.951 5.584 1.00 98.44 222 ALA A C 1
ATOM 1787 O O . ALA A 1 222 ? -6.518 -6.809 5.317 1.00 98.44 222 ALA A O 1
ATOM 1788 N N . THR A 1 223 ? -8.344 -5.615 4.758 1.00 98.44 223 THR A N 1
ATOM 1789 C CA . THR A 1 223 ? -8.503 -6.184 3.413 1.00 98.44 223 THR A CA 1
ATOM 1790 C C . THR A 1 223 ? -8.355 -5.104 2.355 1.00 98.44 223 THR A C 1
ATOM 1792 O O . THR A 1 223 ? -9.099 -4.119 2.388 1.00 98.44 223 THR A O 1
ATOM 1795 N N . ASP A 1 224 ? -7.451 -5.303 1.408 1.00 97.75 224 ASP A N 1
ATOM 1796 C CA . ASP A 1 224 ? -7.224 -4.403 0.274 1.00 97.75 224 ASP A CA 1
ATOM 1797 C C . ASP A 1 224 ? -8.473 -4.168 -0.594 1.00 97.75 224 ASP A C 1
ATOM 1799 O O . ASP A 1 224 ? -9.478 -4.884 -0.536 1.00 97.75 224 ASP A O 1
ATOM 1803 N N . VAL A 1 225 ? -8.454 -3.094 -1.376 1.00 95.56 225 VAL A N 1
ATOM 1804 C CA . VAL A 1 225 ? -9.414 -2.819 -2.449 1.00 95.56 225 VAL A CA 1
ATOM 1805 C C . VAL A 1 225 ? -8.650 -2.097 -3.546 1.00 95.56 225 VAL A C 1
ATOM 1807 O O . VAL A 1 225 ? -8.203 -0.967 -3.334 1.00 95.56 225 VAL A O 1
ATOM 1810 N N . ASP A 1 226 ? -8.554 -2.715 -4.715 1.00 93.38 226 ASP A N 1
ATOM 1811 C CA . ASP A 1 226 ? -7.745 -2.237 -5.832 1.00 93.38 226 ASP A CA 1
ATOM 1812 C C . ASP A 1 226 ? -8.540 -2.193 -7.155 1.00 93.38 226 ASP A C 1
ATOM 1814 O O . ASP A 1 226 ? -9.774 -2.296 -7.175 1.00 93.38 226 ASP A O 1
ATOM 1818 N N . LEU A 1 227 ? -7.827 -1.980 -8.267 1.00 89.94 227 LEU A N 1
ATOM 1819 C CA . LEU A 1 227 ? -8.391 -1.930 -9.621 1.00 89.94 227 LEU A CA 1
ATOM 1820 C C . LEU A 1 227 ? -7.959 -3.099 -10.522 1.00 89.94 227 LEU A C 1
ATOM 1822 O O . LEU A 1 227 ? -8.322 -3.108 -11.701 1.00 89.94 227 LEU A O 1
ATOM 1826 N N . THR A 1 228 ? -7.193 -4.059 -10.002 1.00 90.31 228 THR A N 1
ATOM 1827 C CA . THR A 1 228 ? -6.596 -5.159 -10.784 1.00 90.31 228 THR A CA 1
ATOM 1828 C C . THR A 1 228 ? -7.649 -6.193 -11.196 1.00 90.31 228 THR A C 1
ATOM 1830 O O . THR A 1 228 ? -7.603 -6.746 -12.297 1.00 90.31 228 THR A O 1
ATOM 1833 N N . GLY A 1 229 ? -8.655 -6.403 -10.337 1.00 89.56 229 GLY A N 1
ATOM 1834 C CA . GLY A 1 229 ? -9.641 -7.476 -10.472 1.00 89.56 229 GLY A CA 1
ATOM 1835 C C . GLY A 1 229 ? -9.160 -8.825 -9.927 1.00 89.56 229 GLY A C 1
ATOM 1836 O O . GLY A 1 229 ? -9.892 -9.813 -10.049 1.00 89.56 229 GLY A O 1
ATOM 1837 N N . ASP A 1 230 ? -7.971 -8.865 -9.327 1.00 93.12 230 ASP A N 1
ATOM 1838 C CA . ASP A 1 230 ? -7.446 -10.024 -8.618 1.00 93.12 230 ASP A CA 1
ATOM 1839 C C . ASP A 1 230 ? -8.193 -10.252 -7.283 1.00 93.12 230 ASP A C 1
ATOM 1841 O O . ASP A 1 230 ? -8.948 -9.391 -6.810 1.00 93.12 230 ASP A O 1
ATOM 1845 N N . PRO A 1 231 ? -8.076 -11.447 -6.671 1.00 96.25 231 PRO A N 1
ATOM 1846 C CA . PRO A 1 231 ? -8.683 -11.710 -5.375 1.00 96.25 231 PRO A CA 1
ATOM 1847 C C . PRO A 1 231 ? -8.113 -10.799 -4.291 1.00 96.25 231 PRO A C 1
ATOM 1849 O O . PRO A 1 231 ? -6.903 -10.704 -4.130 1.00 96.25 231 PRO A O 1
ATOM 1852 N N . ARG A 1 232 ? -9.019 -10.239 -3.488 1.00 96.94 232 ARG A N 1
ATOM 1853 C CA . ARG A 1 232 ? -8.675 -9.407 -2.336 1.00 96.94 232 ARG A CA 1
ATOM 1854 C C . ARG A 1 232 ? -7.828 -10.167 -1.321 1.00 96.94 232 ARG A C 1
ATOM 1856 O O . ARG A 1 232 ? -8.099 -11.344 -1.048 1.00 96.94 232 ARG A O 1
ATOM 1863 N N . ARG A 1 233 ? -6.879 -9.471 -0.711 1.00 98.00 233 ARG A N 1
ATOM 1864 C CA . ARG A 1 233 ? -5.932 -9.998 0.264 1.00 98.00 233 ARG A CA 1
ATOM 1865 C C . ARG A 1 233 ? -6.155 -9.370 1.627 1.00 98.00 233 ARG A C 1
ATOM 1867 O O . ARG A 1 233 ? -6.519 -8.201 1.753 1.00 98.00 233 ARG A O 1
ATOM 1874 N N . THR A 1 234 ? -5.965 -10.176 2.668 1.00 98.12 234 THR A N 1
ATOM 1875 C CA . THR A 1 234 ? -6.309 -9.808 4.044 1.00 98.12 234 THR A CA 1
ATOM 1876 C C . THR A 1 234 ? -5.182 -10.162 4.998 1.00 98.12 234 THR A C 1
ATOM 1878 O O . THR A 1 234 ? -4.682 -11.286 4.987 1.00 98.12 234 THR A O 1
ATOM 1881 N N . SER A 1 235 ? -4.865 -9.241 5.901 1.00 98.31 235 SER A N 1
ATOM 1882 C CA . SER A 1 235 ? -4.040 -9.499 7.080 1.00 98.31 235 SER A CA 1
ATOM 1883 C C . SER A 1 235 ? -4.791 -9.157 8.362 1.00 98.31 235 SER A C 1
ATOM 1885 O O . SER A 1 235 ? -5.818 -8.477 8.335 1.00 98.31 235 SER A O 1
ATOM 1887 N N . ASN A 1 236 ? -4.283 -9.643 9.496 1.00 98.31 236 ASN A N 1
ATOM 1888 C CA . ASN A 1 236 ? -4.898 -9.453 10.807 1.00 98.31 236 ASN A CA 1
ATOM 1889 C C . ASN A 1 236 ? -3.912 -8.821 11.792 1.00 98.31 236 ASN A C 1
ATOM 1891 O O . ASN A 1 236 ? -2.708 -9.037 11.686 1.00 98.31 236 ASN A O 1
ATOM 1895 N N . ALA A 1 237 ? -4.447 -8.106 12.779 1.00 98.31 237 ALA A N 1
ATOM 1896 C CA . ALA A 1 237 ? -3.709 -7.594 13.928 1.00 98.31 237 ALA A CA 1
ATOM 1897 C C . ALA A 1 237 ? -4.528 -7.743 15.215 1.00 98.31 237 ALA A C 1
ATOM 1899 O O . ALA A 1 237 ? -5.756 -7.849 15.187 1.00 98.31 237 ALA A O 1
ATOM 1900 N N . THR A 1 238 ? -3.840 -7.734 16.352 1.00 98.31 238 THR A N 1
ATOM 1901 C CA . THR A 1 238 ? -4.442 -7.804 17.685 1.00 98.31 238 THR A CA 1
ATOM 1902 C C . THR A 1 238 ? -4.512 -6.414 18.301 1.00 98.31 238 THR A C 1
ATOM 1904 O O . THR A 1 238 ? -3.519 -5.692 18.340 1.00 98.31 238 THR A O 1
ATOM 1907 N N . ILE A 1 239 ? -5.676 -6.044 18.825 1.00 97.94 239 ILE A N 1
ATOM 1908 C CA . ILE A 1 239 ? -5.873 -4.835 19.621 1.00 97.94 239 ILE A CA 1
ATOM 1909 C C . ILE A 1 239 ? -5.968 -5.229 21.090 1.00 97.94 239 ILE A C 1
ATOM 1911 O O . ILE A 1 239 ? -6.744 -6.115 21.436 1.00 97.94 239 ILE A O 1
ATOM 1915 N N . ARG A 1 240 ? -5.224 -4.533 21.951 1.00 97.19 240 ARG A N 1
ATOM 1916 C CA . ARG A 1 240 ? -5.285 -4.645 23.411 1.00 97.19 240 ARG A CA 1
ATOM 1917 C C . ARG A 1 240 ? -5.630 -3.301 24.017 1.00 97.19 240 ARG A C 1
ATOM 1919 O O . ARG A 1 240 ? -4.921 -2.323 23.798 1.00 97.19 240 ARG A O 1
ATOM 1926 N N . ILE A 1 241 ? -6.701 -3.251 24.798 1.00 95.88 241 ILE A N 1
ATOM 1927 C CA . ILE A 1 241 ? -7.130 -2.042 25.500 1.00 95.88 241 ILE A CA 1
ATOM 1928 C C . ILE A 1 241 ? -7.128 -2.325 26.994 1.00 95.88 241 ILE A C 1
ATOM 1930 O O . ILE A 1 241 ? -7.867 -3.184 27.470 1.00 95.88 241 ILE A O 1
ATOM 1934 N N . GLN A 1 242 ? -6.316 -1.581 27.733 1.00 94.75 242 GLN A N 1
ATOM 1935 C CA . GLN A 1 242 ? -6.166 -1.721 29.178 1.00 94.75 242 GLN A CA 1
ATOM 1936 C C . GLN A 1 242 ? -6.459 -0.402 29.892 1.00 94.75 242 GLN A C 1
ATOM 1938 O O . GLN A 1 242 ? -6.369 0.678 29.301 1.00 94.75 242 GLN A O 1
ATOM 1943 N N . SER A 1 243 ? -6.814 -0.481 31.174 1.00 91.75 243 SER A N 1
ATOM 1944 C CA . SER A 1 243 ? -6.938 0.712 32.008 1.00 91.75 243 SER A CA 1
ATOM 1945 C C . SER A 1 243 ? -5.568 1.201 32.482 1.00 91.75 243 SER A C 1
ATOM 1947 O O . SER A 1 243 ? -4.711 0.393 32.825 1.00 91.75 243 SER A O 1
ATOM 1949 N N . ASP A 1 244 ? -5.383 2.519 32.569 1.00 85.69 244 ASP A N 1
ATOM 1950 C CA . ASP A 1 244 ? -4.253 3.133 33.289 1.00 85.69 244 ASP A CA 1
ATOM 1951 C C . ASP A 1 244 ? -4.339 2.913 34.816 1.00 85.69 244 ASP A C 1
ATOM 1953 O O . ASP A 1 244 ? -3.370 3.121 35.539 1.00 85.69 244 ASP A O 1
ATOM 1957 N N . GLY A 1 245 ? -5.517 2.548 35.344 1.00 73.94 245 GLY A N 1
ATOM 1958 C CA . GLY A 1 245 ? -5.747 2.348 36.784 1.00 73.94 245 GLY A CA 1
ATOM 1959 C C . GLY A 1 245 ? -5.621 3.618 37.640 1.00 73.94 245 GLY A C 1
ATOM 1960 O O . GLY A 1 245 ? -5.834 3.579 38.848 1.00 73.94 245 GLY A O 1
ATOM 1961 N N . SER A 1 246 ? -5.300 4.767 37.037 1.00 72.06 246 SER A N 1
ATOM 1962 C CA . SER A 1 246 ? -5.148 6.055 37.723 1.00 72.06 246 SER A CA 1
ATOM 1963 C C . SER A 1 246 ? -6.477 6.647 38.204 1.00 72.06 246 SER A C 1
ATOM 1965 O O . SER A 1 246 ? -6.490 7.495 39.099 1.00 72.06 246 SER A O 1
ATOM 1967 N N . PHE A 1 247 ? -7.595 6.187 37.641 1.00 64.94 247 PHE A N 1
ATOM 1968 C CA . PHE A 1 247 ? -8.940 6.582 38.031 1.00 64.94 247 PHE A CA 1
ATOM 1969 C C . PHE A 1 247 ? -9.896 5.391 37.929 1.00 64.94 247 PHE A C 1
ATOM 1971 O O . PHE A 1 247 ? -10.150 4.873 36.843 1.00 64.94 247 PHE A O 1
ATOM 1978 N N . GLU A 1 248 ? -10.457 4.989 39.066 1.00 61.84 248 GLU A N 1
ATOM 1979 C CA . GLU A 1 248 ? -11.525 3.998 39.142 1.00 61.84 248 GLU A CA 1
ATOM 1980 C C . GLU A 1 248 ? -12.780 4.670 39.694 1.00 61.84 248 GLU A C 1
ATOM 1982 O O . GLU A 1 248 ? -12.769 5.271 40.772 1.00 61.84 248 GLU A O 1
ATOM 1987 N N . LEU A 1 249 ? -13.886 4.582 38.951 1.00 62.12 249 LEU A N 1
ATOM 1988 C CA . LEU A 1 249 ? -15.182 4.915 39.524 1.00 62.12 249 LEU A CA 1
ATOM 1989 C C . LEU A 1 249 ? -15.507 3.884 40.612 1.00 62.12 249 LEU A C 1
ATOM 1991 O O . LEU A 1 249 ? -15.385 2.687 40.342 1.00 62.12 249 LEU A O 1
ATOM 1995 N N . PRO A 1 250 ? -15.984 4.309 41.797 1.00 64.81 250 PRO A N 1
ATOM 1996 C CA . PRO A 1 250 ? -16.415 3.367 42.821 1.00 64.81 250 PRO A CA 1
ATOM 1997 C C . PRO A 1 250 ? -17.483 2.432 42.246 1.00 64.81 250 PRO A C 1
ATOM 1999 O O . PRO A 1 250 ? -18.313 2.851 41.431 1.00 64.81 250 PRO A O 1
ATOM 2002 N N . GLU A 1 251 ? -17.464 1.156 42.631 1.00 67.69 251 GLU A N 1
ATOM 2003 C CA . GLU A 1 251 ? -18.510 0.212 42.234 1.00 67.69 251 GLU A CA 1
ATOM 2004 C C . GLU A 1 251 ? -19.895 0.766 42.583 1.00 67.69 251 GLU A C 1
ATOM 2006 O O . GLU A 1 251 ? -20.096 1.383 43.631 1.00 67.69 251 GLU A O 1
ATOM 2011 N N . GLU A 1 252 ? -20.849 0.608 41.6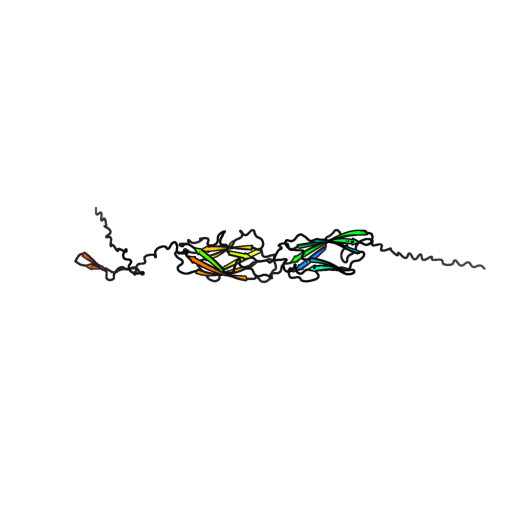62 1.00 69.81 252 GLU A N 1
ATOM 2012 C CA . GLU A 1 252 ? -22.219 1.026 41.934 1.00 69.81 252 GLU A CA 1
ATOM 2013 C C . GLU A 1 252 ? -22.778 0.168 43.071 1.00 69.81 252 GLU A C 1
ATOM 2015 O O . GLU A 1 252 ? -22.674 -1.061 43.055 1.00 69.81 252 GLU A O 1
ATOM 2020 N N . LEU A 1 253 ? -23.343 0.824 44.084 1.00 73.19 253 LEU A N 1
ATOM 2021 C CA . LEU A 1 253 ? -23.909 0.134 45.234 1.00 73.19 253 LEU A CA 1
ATOM 2022 C C . LEU A 1 253 ? -25.221 -0.520 44.799 1.00 73.19 253 LEU A C 1
ATOM 2024 O O . LEU A 1 253 ? -26.209 0.167 44.543 1.00 73.19 253 LEU A O 1
ATOM 2028 N N . VAL A 1 254 ? -25.229 -1.849 44.719 1.00 79.88 254 VAL A N 1
ATOM 2029 C CA . VAL A 1 254 ? -26.411 -2.620 44.325 1.00 79.88 254 VAL A CA 1
ATOM 2030 C C . VAL A 1 254 ? -26.981 -3.286 45.566 1.00 79.88 254 VAL A C 1
ATOM 2032 O O . VAL A 1 254 ? -26.287 -4.054 46.232 1.00 79.88 254 VAL A O 1
ATOM 2035 N N . PHE A 1 255 ? -28.246 -3.008 45.889 1.00 84.19 255 PHE A N 1
ATOM 2036 C CA . PHE A 1 255 ? -28.937 -3.713 46.968 1.00 84.19 255 PHE A CA 1
ATOM 2037 C C . PHE A 1 255 ? -28.947 -5.222 46.707 1.00 84.19 255 PHE A C 1
ATOM 2039 O O . PHE A 1 255 ? -29.153 -5.679 45.582 1.00 84.19 255 PHE A O 1
ATOM 2046 N N . SER A 1 256 ? -28.746 -6.008 47.762 1.00 84.00 256 SER A N 1
ATOM 2047 C CA . SER A 1 256 ? -28.782 -7.470 47.691 1.00 84.00 256 SER A CA 1
ATOM 2048 C C . SER A 1 256 ? -30.146 -8.003 47.255 1.00 84.00 256 SER A C 1
ATOM 2050 O O . SER A 1 256 ? -30.223 -9.096 46.697 1.00 84.00 256 SER A O 1
ATOM 2052 N N . GLN A 1 257 ? -31.210 -7.227 47.478 1.00 82.50 257 GLN A N 1
ATOM 2053 C CA . GLN A 1 257 ? -32.579 -7.561 47.108 1.00 82.50 257 GLN A CA 1
ATOM 2054 C C . GLN A 1 257 ? -33.301 -6.341 46.542 1.00 82.50 257 GLN A C 1
ATOM 2056 O O . GLN A 1 257 ? -33.041 -5.201 46.922 1.00 82.50 257 GLN A O 1
ATOM 2061 N N . THR A 1 258 ? -34.255 -6.587 45.646 1.00 85.25 258 THR A N 1
ATOM 2062 C CA . THR A 1 258 ? -35.126 -5.538 45.094 1.00 85.25 258 THR A CA 1
ATOM 2063 C C . THR A 1 258 ? -36.204 -5.101 46.090 1.00 85.25 258 THR A C 1
ATOM 2065 O O . THR A 1 258 ? -36.634 -3.952 46.066 1.00 85.25 258 THR A O 1
ATOM 2068 N N . PHE A 1 259 ? -36.636 -6.007 46.972 1.00 86.19 259 PHE A N 1
ATOM 2069 C CA . PHE A 1 259 ? -37.667 -5.761 47.978 1.00 86.19 259 PHE A CA 1
ATOM 2070 C C . PHE A 1 259 ? -37.213 -6.316 49.322 1.00 86.19 259 PHE A C 1
ATOM 2072 O O . PHE A 1 259 ? -36.709 -7.432 49.376 1.00 86.19 259 PHE A O 1
ATOM 2079 N N . TYR A 1 260 ? -37.453 -5.565 50.395 1.00 84.44 260 TYR A N 1
ATOM 2080 C CA . TYR A 1 260 ? -37.194 -5.993 51.767 1.00 84.44 260 TYR A CA 1
ATOM 2081 C C . TYR A 1 260 ? -38.510 -5.995 52.541 1.00 84.44 260 TYR A C 1
ATOM 2083 O O . TYR A 1 260 ? -39.247 -5.007 52.522 1.00 84.44 260 TYR A O 1
ATOM 2091 N N . LEU A 1 261 ? -38.815 -7.109 53.206 1.00 87.19 261 LEU A N 1
ATOM 2092 C CA . LEU A 1 261 ? -40.014 -7.249 54.028 1.00 87.19 261 LEU A CA 1
ATOM 2093 C C . LEU A 1 261 ? -39.721 -6.848 55.474 1.00 87.19 261 LEU A C 1
ATOM 2095 O O . LEU A 1 261 ? -38.673 -7.183 56.034 1.00 87.19 261 LEU A O 1
ATOM 2099 N N . ALA A 1 262 ? -40.670 -6.147 56.087 1.00 86.38 262 ALA A N 1
ATOM 2100 C CA . ALA A 1 262 ? -40.593 -5.744 57.480 1.00 86.38 262 ALA A CA 1
ATOM 2101 C C . ALA A 1 262 ? -41.955 -5.874 58.159 1.00 86.38 262 ALA A C 1
ATOM 2103 O O . ALA A 1 262 ? -42.985 -5.575 57.553 1.00 86.38 262 ALA A O 1
ATOM 2104 N N . ASP A 1 263 ? -41.930 -6.255 59.431 1.00 87.25 263 ASP A N 1
ATOM 2105 C CA . ASP A 1 263 ? -43.101 -6.266 60.295 1.00 87.25 263 ASP A CA 1
ATOM 2106 C C . ASP A 1 263 ? -43.145 -4.974 61.116 1.00 87.25 263 ASP A C 1
ATOM 2108 O O . ASP A 1 263 ? -42.121 -4.501 61.622 1.00 87.25 263 ASP A O 1
ATOM 2112 N N . TYR A 1 264 ? -44.342 -4.412 61.268 1.00 85.06 264 TYR A N 1
ATOM 2113 C CA . TYR A 1 264 ? -44.589 -3.283 62.159 1.00 85.06 264 TYR A CA 1
ATOM 2114 C C . TYR A 1 264 ? -45.161 -3.800 63.479 1.00 85.06 264 TYR A C 1
ATOM 2116 O O . TYR A 1 264 ? -46.216 -4.437 63.488 1.00 85.06 264 TY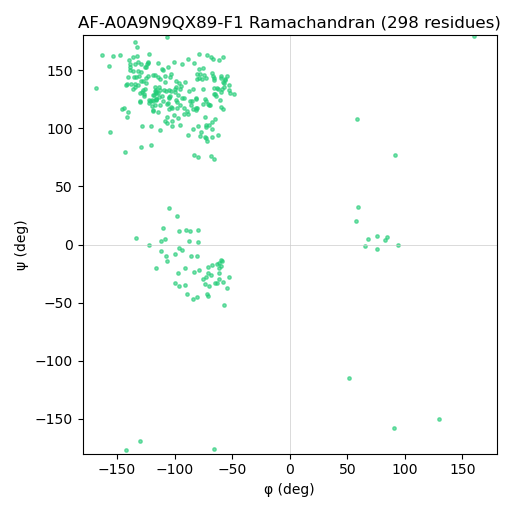R A O 1
ATOM 2124 N N . THR A 1 265 ? -44.451 -3.582 64.584 1.00 83.81 265 THR A N 1
ATOM 2125 C CA . THR A 1 265 ? -44.833 -4.125 65.895 1.00 83.81 265 THR A CA 1
ATOM 2126 C C . THR A 1 265 ? -45.786 -3.195 66.649 1.00 83.81 265 THR A C 1
ATOM 2128 O O . THR A 1 265 ? -45.827 -1.991 66.404 1.00 83.81 265 THR A O 1
ATOM 2131 N N . GLU A 1 266 ? -46.517 -3.740 67.629 1.00 85.56 266 GLU A N 1
ATOM 2132 C CA . GLU A 1 266 ? -47.388 -2.964 68.536 1.00 85.56 266 GLU A CA 1
ATOM 2133 C C . GLU A 1 266 ? -46.621 -1.906 69.357 1.00 85.56 266 GLU A C 1
ATOM 2135 O O . GLU A 1 266 ? -47.203 -0.944 69.852 1.00 85.56 266 GLU A O 1
ATOM 2140 N N . GLU A 1 267 ? -45.299 -2.049 69.463 1.00 86.44 267 GLU A N 1
ATOM 2141 C CA . GLU A 1 267 ? -44.380 -1.110 70.115 1.00 86.44 267 GLU A CA 1
ATOM 2142 C C . GLU A 1 267 ? -43.897 0.003 69.162 1.00 86.44 267 GLU A C 1
ATOM 2144 O O . GLU A 1 267 ? -42.957 0.733 69.478 1.00 86.44 267 GLU A O 1
ATOM 2149 N N . ASN A 1 268 ? -44.531 0.134 67.990 1.00 78.81 268 ASN A N 1
ATOM 2150 C CA . ASN A 1 268 ? -44.192 1.073 66.918 1.00 78.81 268 ASN A CA 1
ATOM 2151 C C . ASN A 1 268 ? -42.762 0.905 66.373 1.00 78.81 268 ASN A C 1
ATOM 2153 O O . ASN A 1 268 ? -42.130 1.881 65.958 1.00 78.81 268 ASN A O 1
ATOM 2157 N N . GLN A 1 269 ? -42.239 -0.325 66.363 1.00 78.50 269 GLN A N 1
ATOM 2158 C CA . GLN A 1 269 ? -40.922 -0.635 65.807 1.00 78.50 269 GLN A CA 1
ATOM 2159 C C . GLN A 1 269 ? -41.048 -1.313 64.442 1.00 78.50 269 GLN A C 1
ATOM 2161 O O . GLN A 1 269 ? -41.941 -2.127 64.215 1.00 78.50 269 GLN A O 1
ATOM 2166 N N . ILE A 1 270 ? -40.114 -1.001 63.541 1.00 80.31 270 ILE A N 1
ATOM 2167 C CA . ILE A 1 270 ? -39.953 -1.711 62.269 1.00 80.31 270 ILE A CA 1
ATOM 2168 C C . ILE A 1 270 ? -38.942 -2.831 62.492 1.00 80.31 270 ILE A C 1
ATOM 2170 O O . ILE A 1 270 ? -37.775 -2.570 62.790 1.00 80.31 270 ILE A O 1
ATOM 2174 N N . ARG A 1 271 ? -39.379 -4.078 62.321 1.00 83.56 271 ARG A N 1
ATOM 2175 C CA . ARG A 1 271 ? -38.511 -5.253 62.369 1.00 83.56 271 ARG A CA 1
ATOM 2176 C C . ARG A 1 271 ? -38.347 -5.817 60.965 1.00 83.56 271 ARG A C 1
ATOM 2178 O O . ARG A 1 271 ? -39.260 -6.434 60.430 1.00 83.56 271 ARG A O 1
ATOM 2185 N N . LEU A 1 272 ? -37.174 -5.608 60.375 1.00 82.62 272 LEU A N 1
ATOM 2186 C CA . LEU A 1 272 ? -36.814 -6.231 59.102 1.00 82.62 272 LEU A CA 1
ATOM 2187 C C . LEU A 1 272 ? -36.762 -7.759 59.260 1.00 82.62 272 LEU A C 1
ATOM 2189 O O . LEU A 1 272 ? -36.186 -8.257 60.230 1.00 82.62 272 LEU A O 1
ATOM 2193 N N . GLN A 1 273 ? -37.350 -8.491 58.310 1.00 85.00 273 GLN A N 1
ATOM 2194 C CA . GLN A 1 273 ? -37.251 -9.955 58.265 1.00 85.00 273 GLN A CA 1
ATOM 2195 C C . GLN A 1 273 ? -35.831 -10.390 57.877 1.00 85.00 273 GLN A C 1
ATOM 2197 O O . GLN A 1 273 ? -35.305 -11.355 58.428 1.00 85.00 273 GLN A O 1
ATOM 2202 N N . GLU A 1 274 ? -35.187 -9.616 56.999 1.00 81.69 274 GLU A N 1
ATOM 2203 C CA . GLU A 1 274 ? -33.795 -9.785 56.589 1.00 81.69 274 GLU A CA 1
ATOM 2204 C C . GLU A 1 274 ? -33.071 -8.427 56.564 1.00 81.69 274 GLU A C 1
ATOM 2206 O O . GLU A 1 274 ? -33.683 -7.408 56.228 1.00 81.69 274 GLU A O 1
ATOM 2211 N N . PRO A 1 275 ? -31.779 -8.370 56.933 1.00 79.56 275 PRO A N 1
ATOM 2212 C CA . PRO A 1 275 ? -31.026 -7.122 56.929 1.00 79.56 275 PRO A CA 1
ATOM 2213 C C . PRO A 1 275 ? -30.841 -6.582 55.506 1.00 79.56 275 PRO A C 1
ATOM 2215 O O . PRO A 1 275 ? -30.563 -7.332 54.571 1.00 79.56 275 PRO A O 1
ATOM 2218 N N . ILE A 1 276 ? -30.920 -5.257 55.357 1.00 78.50 276 ILE A N 1
ATOM 2219 C CA . ILE A 1 276 ? -30.570 -4.582 54.104 1.00 78.50 276 ILE A CA 1
ATOM 2220 C C . ILE A 1 276 ? -29.054 -4.658 53.929 1.00 78.50 276 ILE A C 1
ATOM 2222 O O . ILE A 1 276 ? -28.293 -4.186 54.774 1.00 78.50 276 ILE A O 1
ATOM 2226 N N . THR A 1 277 ? -28.616 -5.262 52.831 1.00 78.06 277 THR A N 1
ATOM 2227 C CA . THR A 1 277 ? -27.202 -5.411 52.478 1.00 78.06 277 THR A CA 1
ATOM 2228 C C . THR A 1 277 ? -26.989 -5.023 51.023 1.00 78.06 277 THR A C 1
ATOM 2230 O O . THR A 1 277 ? -27.941 -4.952 50.246 1.00 78.06 277 THR A O 1
ATOM 2233 N N . LEU A 1 278 ? -25.744 -4.752 50.644 1.00 80.81 278 LEU A N 1
ATOM 2234 C CA . LEU A 1 278 ? -25.363 -4.634 49.241 1.00 80.81 278 LEU A CA 1
ATOM 2235 C C . LEU A 1 278 ? -24.855 -5.988 48.742 1.00 80.81 278 LEU A C 1
ATOM 2237 O O . LEU A 1 278 ? -24.372 -6.799 49.536 1.00 80.81 278 LEU A O 1
ATOM 2241 N N . GLN A 1 279 ? -24.941 -6.237 47.437 1.00 78.44 279 GLN A N 1
ATOM 2242 C CA . GLN A 1 279 ? -24.398 -7.456 46.826 1.00 78.44 279 GLN A CA 1
ATOM 2243 C C . GLN A 1 279 ? -22.896 -7.610 47.091 1.00 78.44 279 GLN A C 1
ATOM 2245 O O . GLN A 1 279 ? -22.412 -8.722 47.280 1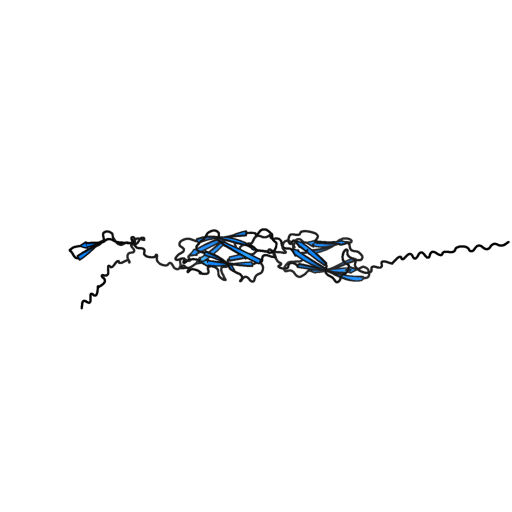.00 78.44 279 GLN A O 1
ATOM 2250 N N . GLN A 1 280 ? -22.177 -6.492 47.178 1.00 71.00 280 GLN A N 1
ATOM 2251 C CA . GLN A 1 280 ? -20.741 -6.436 47.444 1.00 71.00 280 GLN A CA 1
ATOM 2252 C C . GLN A 1 280 ? -20.375 -6.605 48.932 1.00 71.00 280 GLN A C 1
ATOM 2254 O O . GLN A 1 280 ? -19.204 -6.542 49.300 1.00 71.00 280 GLN A O 1
ATOM 2259 N N . GLY A 1 281 ? -21.360 -6.819 49.809 1.00 65.69 281 GLY A N 1
ATOM 2260 C CA . GLY A 1 281 ? -21.159 -6.901 51.254 1.00 65.69 281 GLY A CA 1
ATOM 2261 C C . GLY A 1 281 ? -21.293 -5.550 51.961 1.00 65.69 281 GLY A C 1
ATOM 2262 O O . GLY A 1 281 ? -21.979 -4.643 51.495 1.00 65.69 281 GLY A O 1
ATOM 2263 N N . TYR A 1 282 ? -20.698 -5.438 53.150 1.00 58.81 282 TYR A N 1
ATOM 2264 C CA . TYR A 1 282 ? -20.830 -4.268 54.022 1.00 58.81 282 TYR A CA 1
ATOM 2265 C C . TYR A 1 282 ? -19.538 -3.447 54.020 1.00 58.81 282 TYR A C 1
ATOM 2267 O O . TYR A 1 282 ? -18.491 -3.952 54.420 1.00 58.81 282 TYR A O 1
ATOM 2275 N N . HIS A 1 283 ? -19.615 -2.177 53.621 1.00 57.34 283 HIS A N 1
ATOM 2276 C CA . HIS A 1 283 ? -18.546 -1.208 53.859 1.00 57.34 283 HIS A CA 1
ATOM 2277 C C . HIS A 1 283 ? -18.869 -0.429 55.141 1.00 57.34 283 HIS A C 1
ATOM 2279 O O . HIS A 1 283 ? -19.995 0.031 55.317 1.00 57.34 283 HIS A O 1
ATOM 2285 N N . GLU A 1 284 ? -17.891 -0.250 56.031 1.00 53.62 284 GLU A N 1
ATOM 2286 C CA . GLU A 1 284 ? -18.062 0.348 57.371 1.00 53.62 284 GLU A CA 1
ATOM 2287 C C . GLU A 1 284 ? -18.631 1.780 57.382 1.00 53.62 284 GLU A C 1
ATOM 2289 O O . GLU A 1 284 ? -19.094 2.268 58.410 1.00 53.62 284 GLU A O 1
ATOM 2294 N N . GLN A 1 285 ? -18.635 2.438 56.223 1.00 56.97 285 GLN A N 1
ATOM 2295 C CA . GLN A 1 285 ? -19.140 3.798 56.021 1.00 56.97 285 GLN A CA 1
ATOM 2296 C C . GLN A 1 285 ? -20.584 3.855 55.491 1.00 56.97 285 GLN A C 1
ATOM 2298 O O . GLN A 1 285 ? -21.130 4.947 55.330 1.00 56.97 285 GLN A O 1
ATOM 2303 N N . VAL A 1 286 ? -21.218 2.715 55.199 1.00 60.59 286 VAL A N 1
ATOM 2304 C CA . VAL A 1 286 ? -22.596 2.681 54.690 1.00 60.59 286 VAL A CA 1
ATOM 2305 C C . VAL A 1 286 ? -23.567 2.712 55.864 1.00 60.59 286 VAL A C 1
ATOM 2307 O O . VAL A 1 286 ? -23.572 1.825 56.712 1.00 60.59 286 VAL A O 1
ATOM 2310 N N . THR A 1 287 ? -24.417 3.737 55.902 1.00 63.72 287 THR A N 1
ATOM 2311 C CA . THR A 1 287 ? -25.499 3.851 56.883 1.00 63.72 287 THR A CA 1
ATOM 2312 C C . THR A 1 287 ? -26.840 3.813 56.167 1.00 63.72 287 THR A C 1
ATOM 2314 O O . THR A 1 287 ? -27.098 4.588 55.249 1.00 63.72 287 THR A O 1
ATOM 2317 N N . PHE A 1 288 ? -27.707 2.894 56.585 1.00 68.25 288 PHE A N 1
ATOM 2318 C CA . PHE A 1 288 ? -29.088 2.849 56.123 1.00 68.25 288 PHE A CA 1
ATOM 2319 C C . PHE A 1 288 ? -29.944 3.634 57.113 1.00 68.25 288 PHE A C 1
ATOM 2321 O O . PHE A 1 288 ? -29.916 3.365 58.314 1.00 68.25 288 PHE A O 1
ATOM 2328 N N . SER A 1 289 ? -30.704 4.609 56.621 1.00 67.38 289 SER A N 1
ATOM 2329 C CA . SER A 1 289 ? -31.689 5.326 57.428 1.00 67.38 289 SER A CA 1
ATOM 2330 C C . SER A 1 289 ? -33.047 5.255 56.749 1.00 67.38 289 SER A C 1
ATOM 2332 O O . SER A 1 289 ? -33.171 5.430 55.538 1.00 67.38 289 SER A O 1
ATOM 2334 N N . LEU A 1 290 ? -34.067 4.947 57.543 1.00 66.19 290 LEU A N 1
ATOM 2335 C CA . LEU A 1 290 ? -35.448 4.894 57.095 1.00 66.19 290 LEU A CA 1
ATOM 2336 C C . LEU A 1 290 ? -36.056 6.259 57.417 1.00 66.19 290 LEU A C 1
ATOM 2338 O O . LEU A 1 290 ? -36.302 6.579 58.579 1.00 66.19 290 LEU A O 1
ATOM 2342 N N . VAL A 1 291 ? -36.207 7.104 56.399 1.00 66.62 291 VAL A N 1
ATOM 2343 C CA . VAL A 1 291 ? -36.774 8.447 56.567 1.00 66.62 291 VAL A CA 1
ATOM 2344 C C . VAL A 1 291 ? -38.285 8.340 56.403 1.00 66.62 291 VAL A C 1
ATOM 2346 O O . VAL A 1 291 ? -38.769 8.002 55.323 1.00 66.62 291 VAL A O 1
ATOM 2349 N N . SER A 1 292 ? -39.047 8.610 57.465 1.00 61.06 292 SER A N 1
ATOM 2350 C CA . SER A 1 292 ? -40.499 8.728 57.349 1.00 61.06 292 SER A CA 1
ATOM 2351 C C . SER A 1 292 ? -40.839 10.000 56.568 1.00 61.06 292 SER A C 1
ATOM 2353 O O . SER A 1 292 ? -40.482 11.113 56.954 1.00 61.06 292 SER A O 1
ATOM 2355 N N . GLY A 1 293 ? -41.523 9.848 55.435 1.00 48.38 293 GLY A N 1
ATOM 2356 C CA . GLY A 1 293 ? -42.124 10.983 54.744 1.00 48.38 293 GLY A CA 1
ATOM 2357 C C . GLY A 1 293 ? -43.300 11.506 55.564 1.00 48.38 293 GLY A C 1
ATOM 2358 O O . GLY A 1 293 ? -44.248 10.766 55.818 1.00 48.38 293 GLY A O 1
ATOM 2359 N N . ILE A 1 294 ? -43.247 12.770 55.988 1.00 42.53 294 ILE A N 1
ATOM 2360 C CA . ILE A 1 294 ? -44.401 13.467 56.562 1.00 42.53 294 ILE A CA 1
ATOM 2361 C C . ILE A 1 294 ? -45.446 13.601 55.450 1.00 42.53 294 ILE A C 1
ATOM 2363 O O . ILE A 1 294 ? -45.278 14.392 54.522 1.00 42.53 294 ILE A O 1
ATOM 2367 N N . SER A 1 295 ? -46.530 12.835 55.534 1.00 40.66 295 SER A N 1
ATOM 2368 C CA . SER A 1 295 ? -47.753 13.123 54.793 1.00 40.66 295 SER A CA 1
ATOM 2369 C C . SER A 1 295 ? -48.392 14.367 55.409 1.00 40.66 295 SER A C 1
ATOM 2371 O O . SER A 1 295 ? -48.985 14.295 56.485 1.00 40.66 295 SER A O 1
ATOM 2373 N N . ILE A 1 296 ? -48.243 15.513 54.744 1.00 37.72 296 ILE A N 1
ATOM 2374 C CA . ILE A 1 296 ? -49.080 16.686 55.001 1.00 37.72 296 ILE A CA 1
ATOM 2375 C C . ILE A 1 296 ? -50.486 16.305 54.531 1.00 37.72 296 ILE A C 1
ATOM 2377 O O . ILE A 1 296 ? -50.765 16.289 53.335 1.00 37.72 296 ILE A O 1
ATOM 2381 N N . LEU A 1 297 ? -51.345 15.927 55.473 1.00 35.34 297 LEU A N 1
ATOM 2382 C CA . LEU A 1 297 ? -52.787 15.963 55.276 1.00 35.34 297 LEU A CA 1
ATOM 2383 C C . LEU A 1 297 ? -53.243 17.360 55.702 1.00 35.34 297 LEU A C 1
ATOM 2385 O O . LEU A 1 297 ? -53.447 17.613 56.887 1.00 35.34 297 LEU A O 1
ATOM 2389 N N . ASP A 1 298 ? -53.345 18.268 54.732 1.00 37.19 298 ASP A N 1
ATOM 2390 C CA . ASP A 1 298 ? -54.254 19.407 54.844 1.00 37.19 298 ASP A CA 1
ATOM 2391 C C . ASP A 1 298 ? -55.674 18.852 54.662 1.00 37.19 298 ASP A C 1
ATOM 2393 O O . ASP A 1 298 ? -56.087 18.532 53.545 1.00 37.19 298 ASP A O 1
ATOM 2397 N N . GLU A 1 299 ? -56.413 18.702 55.760 1.00 35.06 299 GLU A N 1
AT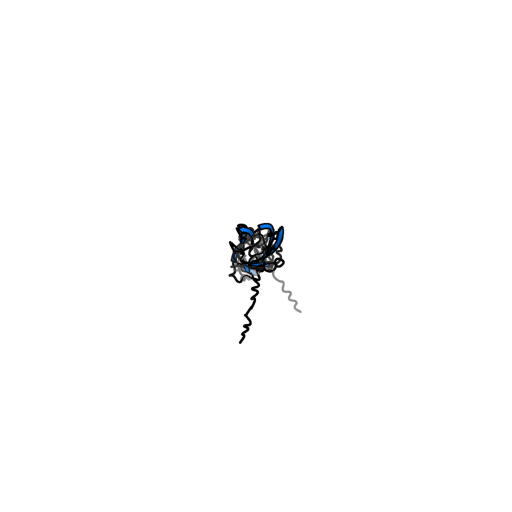OM 2398 C CA . GLU A 1 299 ? -57.872 18.596 55.720 1.00 35.06 299 GLU A CA 1
ATOM 2399 C C . GLU A 1 299 ? -58.477 19.972 56.029 1.00 35.06 299 GLU A C 1
ATOM 2401 O O . GLU A 1 299 ? -58.193 20.584 57.062 1.00 35.06 299 GLU A O 1
ATOM 2406 N N . HIS A 1 300 ? -59.281 20.451 55.076 1.00 35.16 300 HIS A N 1
ATOM 2407 C CA . HIS A 1 300 ? -60.228 21.556 55.216 1.00 35.16 300 HIS A CA 1
ATOM 2408 C C . HIS A 1 300 ? -61.408 21.182 56.115 1.00 35.16 300 HIS A C 1
ATOM 2410 O O . HIS A 1 300 ? -61.886 20.030 56.002 1.00 35.16 300 HIS A O 1
#

Secondary structure (DSSP, 8-state):
------------------------S-EETTBS-TTS-EEEEEETT--SEEEEEEEESEEEEEEEEE---SS---EEEEEETTEEEEEE-TTGGGHHHH---SEEEEEEEEEETTS-EEEEEEEEEEE----S--EEES-SEEEEEE-SPBPTT-B---SSS-EEEE---TT--EEEEEESS-SSEEEEEETT--STTEEEEEEEESS-B---SS-EEEEEEEEEE-SS-SPP-EEEEEEEEEE-SS--PPPP--BS-S---EEEPTTS-EEESS---BTTB--TT---------------

Sequence (300 aa):
MMGTRYKCLVTVFLILLASPEISHGCEMEGVIFWHFWQDVSIQDVFEGVVVNRSTSNILGIQSVTQTLTNRGPYMEVLMLDSFFIIRTNESFKYYEEYETSHQISVATTFNCVGGSTNSLTFIITVNDTNNNDPIFRPDDVYEFTMIPPLPPGFQITNNLNQILVRDIDLTTQRINFEILDNSYFIIDYDASSTTPKEFLASLKTTTFIRNIPETIEFIISATDVDLTGDPRRTSNATIRIQSDGSFELPEELVFSQTFYLADYTEENQIRLQEPITLQQGYHEQVTFSLVSGISILDEH